Protein AF-0000000084622488 (afdb_homodimer)

Organism: Rhizophagus irregularis (strain DAOM 197198w) (NCBI:txid1432141)

Solvent-accessible surface area (backbone atoms only — not comparable to full-atom values): 17202 Å² total; per-residue (Å²): 129,58,65,64,40,40,52,53,45,24,52,41,33,43,47,47,57,72,67,40,65,84,46,41,27,40,34,37,21,15,42,87,89,57,56,37,83,41,61,38,43,56,65,59,42,32,62,61,14,61,42,46,33,54,51,66,67,40,94,74,45,46,65,56,98,86,20,38,55,45,80,36,52,90,40,47,44,68,55,48,50,46,49,48,44,25,62,55,27,36,46,76,87,61,87,89,54,51,46,71,54,48,53,51,42,47,52,49,35,58,70,44,43,36,68,84,46,50,64,57,49,45,51,46,42,62,71,74,26,44,68,51,50,68,74,36,51,67,64,52,50,55,51,38,72,73,32,83,83,42,50,67,52,44,64,69,77,102,129,57,68,64,40,42,51,51,45,26,53,40,33,41,48,48,57,71,65,40,65,84,46,42,27,40,33,37,20,15,44,87,90,58,56,38,82,41,60,39,43,57,65,59,42,32,62,61,14,61,41,45,34,53,51,67,68,39,95,74,45,46,65,56,98,87,18,37,55,44,81,36,52,91,40,46,44,68,56,47,50,43,51,49,42,25,62,54,26,37,46,74,85,59,87,90,54,51,47,73,54,49,52,52,44,49,53,48,34,57,70,44,43,36,69,84,45,51,63,56,48,44,51,46,41,62,72,76,27,43,68,49,51,68,74,36,50,67,63,50,51,55,51,39,72,74,33,84,82,41,50,67,53,44,64,68,76,103

Secondary structure (DSSP, 8-state):
--HHHHHHHHHHHHHHHHH-TT--EEEEES-TTS-EEEEE-HHHHHHH-HHHHHHHHSTT--EETTEEEEEETTS-HHHHHHHHHHHHHS----TT--HHHHHHHHHHHHHTT-GGGHHHHHHHHHHH-HHHHHH-HHHHHHHHHH-TT-HHHHHHH-/--HHHHHHHHHHHHHHHHH-TT--EEEEES-TTS-EEEEE-HHHHHHH-HHHHHHHHSTT--EETTEEEEEETTS-HHHHHHHHHHHHHS----TT--HHHHHHHHHHHHHTT-GGGHHHHHHHHHHH-HHHHHH-HHHHHHHHHH-TT-HHHHHHH-

Structure (mmCIF, N/CA/C/O backbone):
data_AF-0000000084622488-model_v1
#
loop_
_entity.id
_entity.type
_entity.pdbx_description
1 polymer 'BTB domain-containing protein'
#
loop_
_atom_site.group_PDB
_atom_site.id
_atom_site.type_symbol
_atom_site.label_atom_id
_atom_site.label_alt_id
_atom_site.label_comp_id
_atom_site.label_asym_id
_atom_site.label_entity_id
_atom_site.label_seq_id
_atom_site.pdbx_PDB_ins_code
_atom_site.Cartn_x
_atom_site.Cartn_y
_atom_site.Cartn_z
_atom_site.occupancy
_atom_site.B_iso_or_equiv
_atom_site.auth_seq_id
_atom_site.auth_comp_id
_atom_site.auth_asym_id
_atom_site.auth_atom_id
_atom_site.pdbx_PDB_model_num
ATOM 1 N N . MET A 1 1 ? -12.57 2.736 8.453 1 63.41 1 MET A N 1
ATOM 2 C CA . MET A 1 1 ? -11.719 3.279 7.402 1 63.41 1 MET A CA 1
ATOM 3 C C . MET A 1 1 ? -12.516 3.555 6.133 1 63.41 1 MET A C 1
ATOM 5 O O . MET A 1 1 ? -13.414 2.787 5.785 1 63.41 1 MET A O 1
ATOM 9 N N . SER A 1 2 ? -12.07 4.77 5.488 1 78.94 2 SER A N 1
ATOM 10 C CA . SER A 1 2 ? -12.875 5.098 4.32 1 78.94 2 SER A CA 1
ATOM 11 C C . SER A 1 2 ? -12.508 4.223 3.127 1 78.94 2 SER A C 1
ATOM 13 O O . SER A 1 2 ? -11.328 4.074 2.803 1 78.94 2 SER A O 1
ATOM 15 N N . SER A 1 3 ? -13.445 3.479 2.646 1 87.5 3 SER A N 1
ATOM 16 C CA . SER A 1 3 ? -13.297 2.639 1.462 1 87.5 3 SER A CA 1
ATOM 17 C C . SER A 1 3 ? -12.641 3.408 0.317 1 87.5 3 SER A C 1
ATOM 19 O O . SER A 1 3 ? -11.805 2.863 -0.407 1 87.5 3 SER A O 1
ATOM 21 N N . LYS A 1 4 ? -12.891 4.645 0.355 1 91.19 4 LYS A N 1
ATOM 22 C CA . LYS A 1 4 ? -12.344 5.477 -0.712 1 91.19 4 LYS A CA 1
ATOM 23 C C . LYS A 1 4 ? -10.836 5.633 -0.574 1 91.19 4 LYS A C 1
ATOM 25 O O . LYS A 1 4 ? -10.102 5.547 -1.562 1 91.19 4 LYS A O 1
ATOM 30 N N . PHE A 1 5 ? -10.383 5.809 0.653 1 94.44 5 PHE A N 1
ATOM 31 C CA . PHE A 1 5 ? -8.953 5.984 0.89 1 94.44 5 PHE A CA 1
ATOM 32 C C . PHE A 1 5 ? -8.195 4.699 0.581 1 94.44 5 PHE A C 1
ATOM 34 O O . PHE A 1 5 ? -7.098 4.746 0.021 1 94.44 5 PHE A O 1
ATOM 41 N N . LEU A 1 6 ? -8.812 3.623 0.856 1 95.19 6 LEU A N 1
ATOM 42 C CA . LEU A 1 6 ? -8.156 2.342 0.612 1 95.19 6 LEU A CA 1
ATOM 43 C C . LEU A 1 6 ? -8.062 2.057 -0.883 1 95.19 6 LEU A C 1
ATOM 45 O O . LEU A 1 6 ? -7.066 1.511 -1.354 1 95.19 6 LEU A O 1
ATOM 49 N N . GLU A 1 7 ? -9.102 2.412 -1.597 1 95.62 7 GLU A N 1
ATOM 50 C CA . GLU A 1 7 ? -9.086 2.232 -3.045 1 95.62 7 GLU A CA 1
ATOM 51 C C . GLU A 1 7 ? -8.016 3.105 -3.693 1 95.62 7 GLU A C 1
ATOM 53 O O . GLU A 1 7 ? -7.309 2.658 -4.602 1 95.62 7 GLU A O 1
ATOM 58 N N . GLU A 1 8 ? -7.91 4.305 -3.236 1 95.19 8 GLU A N 1
ATOM 59 C CA . GLU A 1 8 ? -6.879 5.207 -3.744 1 95.19 8 GLU A CA 1
ATOM 60 C C . GLU A 1 8 ? -5.48 4.688 -3.42 1 95.19 8 GLU A C 1
ATOM 62 O O . GLU A 1 8 ? -4.57 4.781 -4.246 1 95.19 8 GLU A O 1
ATOM 67 N N . LEU A 1 9 ? -5.391 4.184 -2.225 1 96 9 LEU A N 1
ATOM 68 C CA . LEU A 1 9 ? -4.129 3.58 -1.809 1 96 9 LEU A CA 1
ATOM 69 C C . LEU A 1 9 ? -3.729 2.455 -2.758 1 96 9 LEU A C 1
ATOM 71 O O . LEU A 1 9 ? -2.594 2.422 -3.242 1 96 9 LEU A O 1
ATOM 75 N N . SER A 1 10 ? -4.633 1.59 -2.998 1 96.94 10 SER A N 1
ATOM 76 C CA . SER A 1 10 ? -4.414 0.466 -3.902 1 96.94 10 SER A CA 1
ATOM 77 C C . SER A 1 10 ? -3.965 0.944 -5.277 1 96.94 10 SER A C 1
ATOM 79 O O . SER A 1 10 ? -2.984 0.437 -5.828 1 96.94 10 SER A O 1
ATOM 81 N N . ASN A 1 11 ? -4.613 1.931 -5.773 1 96.44 11 ASN A N 1
ATOM 82 C CA . ASN A 1 11 ? -4.297 2.467 -7.09 1 96.44 11 ASN A CA 1
ATOM 83 C C . ASN A 1 11 ? -2.895 3.066 -7.133 1 96.44 11 ASN A C 1
ATOM 85 O O . ASN A 1 11 ? -2.176 2.908 -8.117 1 96.44 11 ASN A O 1
ATOM 89 N N . ASP A 1 12 ? -2.568 3.717 -6.113 1 95.94 12 ASP A N 1
ATOM 90 C CA . ASP A 1 12 ? -1.254 4.348 -6.062 1 95.94 12 ASP A CA 1
ATOM 91 C C . ASP A 1 12 ? -0.143 3.303 -6.023 1 95.94 12 ASP A C 1
ATOM 93 O O . ASP A 1 12 ? 0.877 3.445 -6.699 1 95.94 12 ASP A O 1
ATOM 97 N N . TYR A 1 13 ? -0.37 2.324 -5.281 1 96 13 TYR A N 1
ATOM 98 C CA . TYR A 1 13 ? 0.664 1.3 -5.184 1 96 13 TYR A CA 1
ATOM 99 C C . TYR A 1 13 ? 0.748 0.482 -6.465 1 96 13 TYR A C 1
ATOM 101 O O . TYR A 1 13 ? 1.816 -0.021 -6.82 1 96 13 TYR A O 1
ATOM 109 N N . GLU A 1 14 ? -0.354 0.373 -7.16 1 96.44 14 GLU A N 1
ATOM 110 C CA . GLU A 1 14 ? -0.295 -0.223 -8.492 1 96.44 14 GLU A CA 1
ATOM 111 C C . GLU A 1 14 ? 0.601 0.591 -9.422 1 96.44 14 GLU A C 1
ATOM 113 O O . GLU A 1 14 ? 1.392 0.027 -10.18 1 96.44 14 GLU A O 1
ATOM 118 N N . LYS A 1 15 ? 0.502 1.855 -9.289 1 96 15 LYS A N 1
ATOM 119 C CA . LYS A 1 15 ? 1.342 2.736 -10.102 1 96 15 LYS A CA 1
ATOM 120 C C . LYS A 1 15 ? 2.814 2.576 -9.734 1 96 15 LYS A C 1
ATOM 122 O O . LYS A 1 15 ? 3.686 2.633 -10.609 1 96 15 LYS A O 1
ATOM 127 N N . LEU A 1 16 ? 3.025 2.406 -8.477 1 95.44 16 LEU A N 1
ATOM 128 C CA . LEU A 1 16 ? 4.398 2.172 -8.039 1 95.44 16 LEU A CA 1
ATOM 129 C C . LEU A 1 16 ? 4.988 0.949 -8.734 1 95.44 16 LEU A C 1
ATOM 131 O O . LEU A 1 16 ? 6.117 0.995 -9.227 1 95.44 16 LEU A O 1
ATOM 135 N N . PHE A 1 17 ? 4.223 -0.066 -8.797 1 96.31 17 PHE A N 1
ATOM 136 C CA . PHE A 1 17 ? 4.664 -1.288 -9.461 1 96.31 17 PHE A CA 1
ATOM 137 C C . PHE A 1 17 ? 4.938 -1.036 -10.938 1 96.31 17 PHE A C 1
ATOM 139 O O . PHE A 1 17 ? 5.941 -1.505 -11.477 1 96.31 17 PHE A O 1
ATOM 146 N N . GLU A 1 18 ? 4.176 -0.241 -11.539 1 94.94 18 GLU A N 1
ATOM 147 C CA . GLU A 1 18 ? 4.254 -0.025 -12.977 1 94.94 18 GLU A CA 1
ATOM 148 C C . GLU A 1 18 ? 5.418 0.896 -13.336 1 94.94 18 GLU A C 1
ATOM 150 O O . GLU A 1 18 ? 6.066 0.711 -14.367 1 94.94 18 GLU A O 1
ATOM 155 N N . THR A 1 19 ? 5.762 1.85 -12.531 1 90.5 19 THR A N 1
ATOM 156 C CA . THR A 1 19 ? 6.777 2.848 -12.852 1 90.5 19 THR A CA 1
ATOM 157 C C . THR A 1 19 ? 8.172 2.336 -12.5 1 90.5 19 THR A C 1
ATOM 159 O O . THR A 1 19 ? 9.172 2.863 -12.984 1 90.5 19 THR A O 1
ATOM 162 N N . GLU A 1 20 ? 8.289 1.314 -11.648 1 88.31 20 GLU A N 1
ATOM 163 C CA . GLU A 1 20 ? 9.5 0.595 -11.273 1 88.31 20 GLU A CA 1
ATOM 164 C C . GLU A 1 20 ? 10.555 1.547 -10.711 1 88.31 20 GLU A C 1
ATOM 166 O O . GLU A 1 20 ? 11.75 1.253 -10.758 1 88.31 20 GLU A O 1
ATOM 171 N N . ILE A 1 21 ? 10.195 2.734 -10.398 1 84.38 21 ILE A N 1
ATOM 172 C CA . ILE A 1 21 ? 11.164 3.695 -9.883 1 84.38 21 ILE A CA 1
ATOM 173 C C . ILE A 1 21 ? 11.719 3.205 -8.547 1 84.38 21 ILE A C 1
ATOM 175 O O . ILE A 1 21 ? 10.953 2.838 -7.648 1 84.38 21 ILE A O 1
ATOM 179 N N . GLY A 1 22 ? 13.047 3.141 -8.523 1 88.19 22 GLY A N 1
ATOM 180 C CA . GLY A 1 22 ? 13.688 2.811 -7.262 1 88.19 22 GLY A CA 1
ATOM 181 C C . GLY A 1 22 ? 13.68 1.324 -6.957 1 88.19 22 GLY A C 1
ATOM 182 O O . GLY A 1 22 ? 13.844 0.919 -5.805 1 88.19 22 GLY A O 1
ATOM 183 N N . TYR A 1 23 ? 13.469 0.547 -7.957 1 93.81 23 TYR A N 1
ATOM 184 C CA . TYR A 1 23 ? 13.445 -0.89 -7.707 1 93.81 23 TYR A CA 1
ATOM 185 C C . TYR A 1 23 ? 14.828 -1.402 -7.332 1 93.81 23 TYR A C 1
ATOM 187 O O . TYR A 1 23 ? 15.836 -0.832 -7.742 1 93.81 23 TYR A O 1
ATOM 195 N N . ASP A 1 24 ? 14.836 -2.465 -6.484 1 94.94 24 ASP A N 1
ATOM 196 C CA . ASP A 1 24 ? 16.094 -3.068 -6.066 1 94.94 24 ASP A CA 1
ATOM 197 C C . ASP A 1 24 ? 16.047 -4.59 -6.176 1 94.94 24 ASP A C 1
ATOM 199 O O . ASP A 1 24 ? 16.859 -5.293 -5.578 1 94.94 24 ASP A O 1
ATOM 203 N N . VAL A 1 25 ? 15.07 -5.137 -6.879 1 96.88 25 VAL A N 1
ATOM 204 C CA . VAL A 1 25 ? 14.922 -6.562 -7.148 1 96.88 25 VAL A CA 1
ATOM 205 C C . VAL A 1 25 ? 14.703 -6.785 -8.641 1 96.88 25 VAL A C 1
ATOM 207 O O . VAL A 1 25 ? 13.906 -6.082 -9.273 1 96.88 25 VAL A O 1
ATOM 210 N N . VAL A 1 26 ? 15.406 -7.66 -9.195 1 97.88 26 VAL A N 1
ATOM 211 C CA . VAL A 1 26 ? 15.195 -8.102 -10.57 1 97.88 26 VAL A CA 1
ATOM 212 C C . VAL A 1 26 ? 14.781 -9.57 -10.578 1 97.88 26 VAL A C 1
ATOM 214 O O . VAL A 1 26 ? 15.523 -10.438 -10.109 1 97.88 26 VAL A O 1
ATOM 217 N N . ILE A 1 27 ? 13.641 -9.789 -11.094 1 97.5 27 ILE A N 1
ATOM 218 C CA . ILE A 1 27 ? 13.102 -11.141 -11.148 1 97.5 27 ILE A CA 1
ATOM 219 C C . ILE A 1 27 ? 13.062 -11.625 -12.602 1 97.5 27 ILE A C 1
ATOM 221 O O . ILE A 1 27 ? 12.523 -10.938 -13.469 1 97.5 27 ILE A O 1
ATOM 225 N N . TYR A 1 28 ? 13.648 -12.727 -12.844 1 97.81 28 TYR A N 1
ATOM 226 C CA . TYR A 1 28 ? 13.531 -13.391 -14.133 1 97.81 28 TYR A CA 1
ATOM 227 C C . TYR A 1 28 ? 12.477 -14.492 -14.086 1 97.81 28 TYR A C 1
ATOM 229 O O . TYR A 1 28 ? 12.727 -15.57 -13.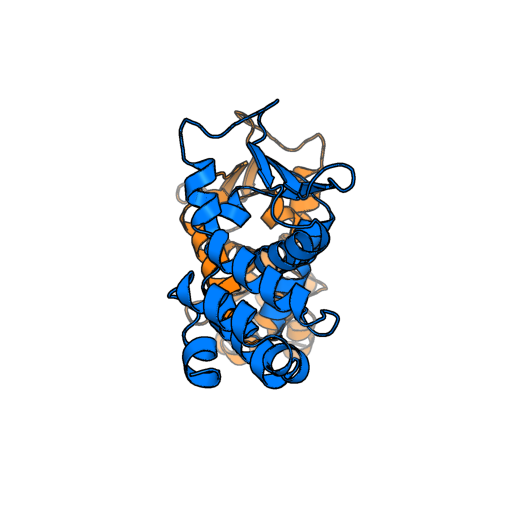531 1 97.81 28 TYR A O 1
ATOM 237 N N . ALA A 1 29 ? 11.367 -14.188 -14.68 1 98.25 29 ALA A N 1
ATOM 238 C CA . ALA A 1 29 ? 10.227 -15.094 -14.633 1 98.25 29 ALA A CA 1
ATOM 239 C C . ALA A 1 29 ? 10.133 -15.922 -15.914 1 98.25 29 ALA A C 1
ATOM 241 O O . ALA A 1 29 ? 10.273 -15.383 -17.016 1 98.25 29 ALA A O 1
ATOM 242 N N . GLY A 1 30 ? 9.844 -17.172 -15.75 1 97.75 30 GLY A N 1
ATOM 243 C CA . GLY A 1 30 ? 9.664 -18.062 -16.891 1 97.75 30 GLY A CA 1
ATOM 244 C C . GLY A 1 30 ? 10.938 -18.75 -17.328 1 97.75 30 GLY A C 1
ATOM 245 O O . GLY A 1 30 ? 11.977 -18.609 -16.672 1 97.75 30 GLY A O 1
ATOM 246 N N . GLU A 1 31 ? 10.805 -19.5 -18.406 1 94.94 31 GLU A N 1
ATOM 247 C CA . GLU A 1 31 ? 11.938 -20.219 -18.984 1 94.94 31 GLU A CA 1
ATOM 248 C C . GLU A 1 31 ? 12.18 -19.797 -20.438 1 94.94 31 GLU A C 1
ATOM 250 O O . GLU A 1 31 ? 11.273 -19.281 -21.094 1 94.94 31 GLU A O 1
ATOM 255 N N . GLU A 1 32 ? 13.398 -20.016 -20.812 1 91.94 32 GLU A N 1
ATOM 256 C CA . GLU A 1 32 ? 13.75 -19.672 -22.188 1 91.94 32 GLU A CA 1
ATOM 257 C C . GLU A 1 32 ? 12.836 -20.391 -23.188 1 91.94 32 GLU A C 1
ATOM 259 O O . GLU A 1 32 ? 12.5 -21.562 -23 1 91.94 32 GLU A O 1
ATOM 264 N N . PRO A 1 33 ? 12.422 -19.719 -24.203 1 92.88 33 PRO A N 1
ATOM 265 C CA . PRO A 1 33 ? 12.773 -18.359 -24.625 1 92.88 33 PRO A CA 1
ATOM 266 C C . PRO A 1 33 ? 11.82 -17.312 -24.047 1 92.88 33 PRO A C 1
ATOM 268 O O . PRO A 1 33 ? 11.922 -16.125 -24.406 1 92.88 33 PRO A O 1
ATOM 271 N N . ASN A 1 34 ? 10.922 -17.734 -23.203 1 94.38 34 ASN A N 1
ATOM 272 C CA . ASN A 1 34 ? 9.898 -16.828 -22.688 1 94.38 34 ASN A CA 1
ATOM 273 C C . ASN A 1 34 ? 10.25 -16.328 -21.297 1 94.38 34 ASN A C 1
ATOM 275 O O . ASN A 1 34 ? 9.477 -16.516 -20.344 1 94.38 34 ASN A O 1
ATOM 279 N N . VAL A 1 35 ? 11.398 -15.781 -21.203 1 97.38 35 VAL A N 1
ATOM 280 C CA . VAL A 1 35 ? 11.82 -15.211 -19.922 1 97.38 35 VAL A CA 1
ATOM 281 C C . VAL A 1 35 ? 11.57 -13.703 -19.922 1 97.38 35 VAL A C 1
ATOM 283 O O . VAL A 1 35 ? 11.891 -13.016 -20.906 1 97.38 35 VAL A O 1
ATOM 286 N N . LYS A 1 36 ? 10.961 -13.164 -18.859 1 97.88 36 LYS A N 1
ATOM 287 C CA . LYS A 1 36 ? 10.742 -11.734 -18.703 1 97.88 36 LYS A CA 1
ATOM 288 C C . LYS A 1 36 ? 11.414 -11.203 -17.438 1 97.88 36 LYS A C 1
ATOM 290 O O . LYS A 1 36 ? 11.375 -11.852 -16.391 1 97.88 36 LYS A O 1
ATOM 295 N N . GLU A 1 37 ? 12.023 -10.148 -17.656 1 97.38 37 GLU A N 1
ATOM 296 C CA . GLU A 1 37 ? 12.617 -9.438 -16.531 1 97.38 37 GLU A CA 1
ATOM 297 C C . GLU A 1 37 ? 11.594 -8.508 -15.875 1 97.38 37 GLU A C 1
ATOM 299 O O . GLU A 1 37 ? 10.953 -7.707 -16.547 1 97.38 37 GLU A O 1
ATOM 304 N N . ILE A 1 38 ? 11.414 -8.656 -14.562 1 97.75 38 ILE A N 1
ATOM 305 C CA . ILE A 1 38 ? 10.469 -7.844 -13.805 1 97.75 38 ILE A CA 1
ATOM 306 C C . ILE A 1 38 ? 11.203 -7.113 -12.688 1 97.75 38 ILE A C 1
ATOM 308 O O . ILE A 1 38 ? 12.016 -7.711 -11.969 1 97.75 38 ILE A O 1
ATOM 312 N N . HIS A 1 39 ? 10.922 -5.867 -12.586 1 97.5 39 HIS A N 1
ATOM 313 C CA . HIS A 1 39 ? 11.508 -5.047 -11.531 1 97.5 39 HIS A CA 1
ATOM 314 C C . HIS A 1 39 ? 10.539 -4.883 -10.367 1 97.5 39 HIS A C 1
ATOM 316 O O . HIS A 1 39 ? 9.336 -4.695 -10.57 1 97.5 39 HIS A O 1
ATOM 322 N N . ALA A 1 40 ? 11.055 -5.051 -9.109 1 97.38 40 ALA A N 1
ATOM 323 C CA . ALA A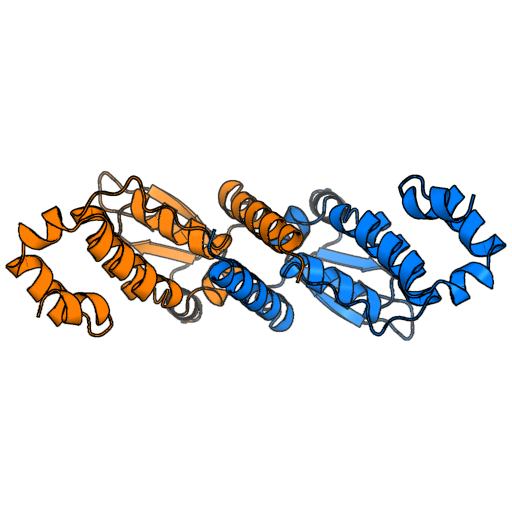 1 40 ? 10.211 -4.945 -7.922 1 97.38 40 ALA A CA 1
ATOM 324 C C . ALA A 1 40 ? 10.977 -4.32 -6.758 1 97.38 40 ALA A C 1
ATOM 326 O O . ALA A 1 40 ? 12.164 -3.994 -6.891 1 97.38 40 ALA A O 1
ATOM 327 N N . HIS A 1 41 ? 10.391 -4.039 -5.715 1 95.75 41 HIS A N 1
ATOM 328 C CA . HIS A 1 41 ? 10.953 -3.404 -4.527 1 95.75 41 HIS A CA 1
ATOM 329 C C . HIS A 1 41 ? 11 -4.375 -3.354 1 95.75 41 HIS A C 1
ATOM 331 O O . HIS A 1 41 ? 9.969 -4.902 -2.936 1 95.75 41 HIS A O 1
ATOM 337 N N . SER A 1 42 ? 12.148 -4.551 -2.771 1 95 42 SER A N 1
ATOM 338 C CA . SER A 1 42 ? 12.328 -5.566 -1.739 1 95 42 SER A CA 1
ATOM 339 C C . SER A 1 42 ? 11.508 -5.246 -0.497 1 95 42 SER A C 1
ATOM 341 O O . SER A 1 42 ? 10.977 -6.152 0.152 1 95 42 SER A O 1
ATOM 343 N N . ASN A 1 43 ? 11.352 -3.953 -0.177 1 93.56 43 ASN A N 1
ATOM 344 C CA . ASN A 1 43 ? 10.609 -3.582 1.022 1 93.56 43 ASN A CA 1
ATOM 345 C C . ASN A 1 43 ? 9.133 -3.973 0.915 1 93.56 43 ASN A C 1
ATOM 347 O O . ASN A 1 43 ? 8.531 -4.414 1.894 1 93.56 43 ASN A O 1
ATOM 351 N N . ILE A 1 44 ? 8.578 -3.877 -0.266 1 95.19 44 ILE A N 1
ATOM 352 C CA . ILE A 1 44 ? 7.191 -4.25 -0.502 1 95.19 44 ILE A CA 1
ATOM 353 C C . ILE A 1 44 ? 7.059 -5.77 -0.512 1 95.19 44 ILE A C 1
ATOM 355 O O . ILE A 1 44 ? 6.207 -6.332 0.182 1 95.19 44 ILE A O 1
ATOM 359 N N . LEU A 1 45 ? 7.949 -6.375 -1.225 1 96.19 45 LEU A N 1
ATOM 360 C CA . LEU A 1 45 ? 7.906 -7.832 -1.341 1 96.19 45 LEU A CA 1
ATOM 361 C C . LEU A 1 45 ? 8.055 -8.492 0.026 1 96.19 45 LEU A C 1
ATOM 363 O O . LEU A 1 45 ? 7.309 -9.414 0.357 1 96.19 45 LEU A O 1
ATOM 367 N N . CYS A 1 46 ? 8.945 -8 0.845 1 94.5 46 CYS A N 1
ATOM 368 C CA . CYS A 1 46 ? 9.266 -8.609 2.131 1 94.5 46 CYS A CA 1
ATOM 369 C C . CYS A 1 46 ? 8.109 -8.461 3.109 1 94.5 46 CYS A C 1
ATOM 371 O O . CYS A 1 46 ? 7.867 -9.344 3.936 1 94.5 46 CYS A O 1
ATOM 373 N N . ILE A 1 47 ? 7.434 -7.375 3.002 1 94.25 47 ILE A N 1
ATOM 374 C CA . ILE A 1 47 ? 6.348 -7.117 3.945 1 94.25 47 ILE A CA 1
ATOM 375 C C . ILE A 1 47 ? 5.129 -7.961 3.574 1 94.25 47 ILE A C 1
ATOM 377 O O . ILE A 1 47 ? 4.383 -8.406 4.449 1 94.25 47 ILE A O 1
ATOM 381 N N . ARG A 1 48 ? 4.945 -8.258 2.283 1 94.75 48 ARG A N 1
ATOM 382 C CA . ARG A 1 48 ? 3.693 -8.852 1.814 1 94.75 48 ARG A CA 1
ATOM 383 C C . ARG A 1 48 ? 3.865 -10.336 1.521 1 94.75 48 ARG A C 1
ATOM 385 O O . ARG A 1 48 ? 2.891 -11.031 1.23 1 94.75 48 ARG A O 1
ATOM 392 N N . SER A 1 49 ? 5.086 -10.852 1.632 1 95.5 49 SER A N 1
ATOM 393 C CA . SER A 1 49 ? 5.359 -12.258 1.347 1 95.5 49 SER A CA 1
ATOM 394 C C . SER A 1 49 ? 6.5 -12.781 2.209 1 95.5 49 SER A C 1
ATOM 396 O O . SER A 1 49 ? 7.637 -12.328 2.09 1 95.5 49 SER A O 1
ATOM 398 N N . LYS A 1 50 ? 6.219 -13.797 2.98 1 94.75 50 LYS A N 1
ATOM 399 C CA . LYS A 1 50 ? 7.254 -14.422 3.803 1 94.75 50 LYS A CA 1
ATOM 400 C C . LYS A 1 50 ? 8.336 -15.055 2.938 1 94.75 50 LYS A C 1
ATOM 402 O O . LYS A 1 50 ? 9.516 -15.062 3.312 1 94.75 50 LYS A O 1
ATOM 407 N N . TYR A 1 51 ? 7.941 -15.562 1.835 1 96.38 51 TYR A N 1
ATOM 408 C CA . TYR A 1 51 ? 8.891 -16.141 0.896 1 96.38 51 TYR A CA 1
ATOM 409 C C . TYR A 1 51 ? 9.977 -15.125 0.529 1 96.38 51 TYR A C 1
ATOM 411 O O . TYR A 1 51 ? 11.172 -15.414 0.649 1 96.38 51 TYR A O 1
ATOM 419 N N . PHE A 1 52 ? 9.578 -13.969 0.141 1 96.31 52 PHE A N 1
ATOM 420 C CA . PHE A 1 52 ? 10.531 -12.945 -0.282 1 96.31 52 PHE A CA 1
ATOM 421 C C . PHE A 1 52 ? 11.328 -12.43 0.906 1 96.31 52 PHE A C 1
ATOM 423 O O . PHE A 1 52 ? 12.523 -12.125 0.778 1 96.31 52 PHE A O 1
ATOM 430 N N . ARG A 1 53 ? 10.648 -12.305 2.047 1 94.19 53 ARG A N 1
ATOM 431 C CA . ARG A 1 53 ? 11.359 -11.898 3.254 1 94.19 53 ARG A CA 1
ATOM 432 C C . ARG A 1 53 ? 12.516 -12.836 3.555 1 94.19 53 ARG A C 1
ATOM 434 O O . ARG A 1 53 ? 13.633 -12.391 3.85 1 94.19 53 ARG A O 1
ATOM 441 N N . THR A 1 54 ? 12.258 -14.117 3.406 1 94.56 54 THR A N 1
ATOM 442 C CA . THR A 1 54 ? 13.281 -15.133 3.646 1 94.56 54 THR A CA 1
ATOM 443 C C . THR A 1 54 ? 14.336 -15.102 2.545 1 94.56 54 THR A C 1
ATOM 445 O O . THR A 1 54 ? 15.539 -15.125 2.828 1 94.56 54 THR A O 1
ATOM 448 N N . ALA A 1 55 ? 13.898 -14.93 1.34 1 93.44 55 ALA A N 1
ATOM 449 C CA . ALA A 1 55 ? 14.789 -14.953 0.181 1 93.44 55 ALA A CA 1
ATOM 450 C C . ALA A 1 55 ? 15.797 -13.812 0.243 1 93.44 55 ALA A C 1
ATOM 452 O O . ALA A 1 55 ? 16.969 -13.984 -0.123 1 93.44 55 ALA A O 1
ATOM 453 N N . PHE A 1 56 ? 15.375 -12.672 0.781 1 93.06 56 PHE A N 1
ATOM 454 C CA . PHE A 1 56 ? 16.234 -11.492 0.72 1 93.06 56 PHE A CA 1
ATOM 455 C C . PHE A 1 56 ? 16.969 -11.289 2.039 1 93.06 56 PHE A C 1
ATOM 457 O O . PHE A 1 56 ? 17.859 -10.438 2.137 1 93.06 56 PHE A O 1
ATOM 464 N N . SER A 1 57 ? 16.578 -11.938 3.076 1 88.12 57 SER A N 1
ATOM 465 C CA . SER A 1 57 ? 17.234 -11.797 4.375 1 88.12 57 SER A CA 1
ATOM 466 C C . SER A 1 57 ? 18.406 -12.75 4.508 1 88.12 57 SER A C 1
ATOM 468 O O . SER A 1 57 ? 19.234 -12.609 5.418 1 88.12 57 SER A O 1
ATOM 470 N N . ASN A 1 58 ? 18.516 -13.594 3.627 1 85.12 58 ASN A N 1
ATOM 471 C CA . ASN A 1 58 ? 19.531 -14.633 3.725 1 85.12 58 ASN A CA 1
ATOM 472 C C . ASN A 1 58 ? 20.859 -14.164 3.137 1 85.12 58 ASN A C 1
ATOM 474 O O . ASN A 1 58 ? 20.891 -13.367 2.193 1 85.12 58 ASN A O 1
ATOM 478 N N . GLU A 1 59 ? 22 -14.578 3.781 1 79.5 59 GLU A N 1
ATOM 479 C CA . GLU A 1 59 ? 23.344 -14.227 3.338 1 79.5 59 GLU A CA 1
ATOM 480 C C . GLU A 1 59 ? 23.641 -14.773 1.943 1 79.5 59 GLU A C 1
ATOM 482 O O . GLU A 1 59 ? 24.531 -14.289 1.253 1 79.5 59 GLU A O 1
ATOM 487 N N . TRP A 1 60 ? 22.703 -15.555 1.427 1 83.31 60 TRP A N 1
ATOM 488 C CA . TRP A 1 60 ? 22.984 -16.234 0.166 1 83.31 60 TRP A CA 1
ATOM 489 C C . TRP A 1 60 ? 22.188 -15.609 -0.976 1 83.31 60 TRP A C 1
ATOM 491 O O . TRP A 1 60 ? 22.344 -15.992 -2.137 1 83.31 60 TRP A O 1
ATOM 501 N N . ALA A 1 61 ? 21.438 -14.602 -0.591 1 86.75 61 ALA A N 1
ATOM 502 C CA . ALA A 1 61 ? 20.703 -13.93 -1.66 1 86.75 61 ALA A CA 1
ATOM 503 C C . ALA A 1 61 ? 21.656 -13.352 -2.703 1 86.75 61 ALA A C 1
ATOM 505 O O . ALA A 1 61 ? 22.625 -12.68 -2.359 1 86.75 61 ALA A O 1
ATOM 506 N N . GLU A 1 62 ? 21.391 -13.688 -3.934 1 86.75 62 GLU A N 1
ATOM 507 C CA . GLU A 1 62 ? 22.219 -13.195 -5.035 1 86.75 62 GLU A CA 1
ATOM 508 C C . GLU A 1 62 ? 22 -11.703 -5.262 1 86.75 62 GLU A C 1
ATOM 510 O O . GLU A 1 62 ? 20.859 -11.227 -5.262 1 86.75 62 GLU A O 1
ATOM 515 N N . LYS A 1 63 ? 23.062 -11.039 -5.387 1 90.31 63 LYS A N 1
ATOM 516 C CA . LYS A 1 63 ? 23 -9.609 -5.672 1 90.31 63 LYS A CA 1
ATOM 517 C C . LYS A 1 63 ? 23.922 -9.227 -6.824 1 90.31 63 LYS A C 1
ATOM 519 O O . LYS A 1 63 ? 25 -9.781 -6.965 1 90.31 63 LYS A O 1
ATOM 524 N N . LYS A 1 64 ? 23.5 -8.492 -7.6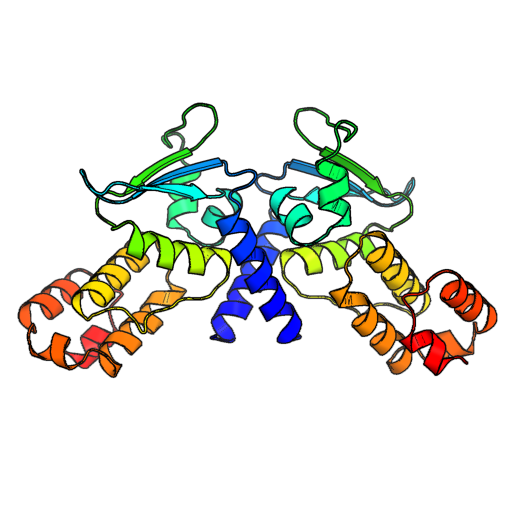37 1 90.25 64 LYS A N 1
ATOM 525 C CA . LYS A 1 64 ? 24.281 -7.898 -8.719 1 90.25 64 LYS A CA 1
ATOM 526 C C . LYS A 1 64 ? 24.047 -6.391 -8.797 1 90.25 64 LYS A C 1
ATOM 528 O O . LYS A 1 64 ? 22.922 -5.934 -8.891 1 90.25 64 LYS A O 1
ATOM 533 N N . ASP A 1 65 ? 25.203 -5.582 -8.727 1 91.56 65 ASP A N 1
ATOM 534 C CA . ASP A 1 65 ? 25.156 -4.125 -8.797 1 91.56 65 ASP A CA 1
ATOM 535 C C . ASP A 1 65 ? 24.172 -3.564 -7.773 1 91.56 65 ASP A C 1
ATOM 537 O O . ASP A 1 65 ? 23.328 -2.727 -8.102 1 91.56 65 ASP A O 1
ATOM 541 N N . GLY A 1 66 ? 24.062 -4.219 -6.578 1 88.19 66 GLY A N 1
ATOM 542 C CA . GLY A 1 66 ? 23.266 -3.734 -5.465 1 88.19 66 GLY A CA 1
ATOM 543 C C . GLY A 1 66 ? 21.812 -4.152 -5.547 1 88.19 66 GLY A C 1
ATOM 544 O O . GLY A 1 66 ? 20.984 -3.703 -4.75 1 88.19 66 GLY A O 1
ATOM 545 N N . LYS A 1 67 ? 21.516 -5.039 -6.504 1 95.25 67 LYS A N 1
ATOM 546 C CA . LYS A 1 67 ? 20.141 -5.488 -6.672 1 95.25 67 LYS A CA 1
ATOM 547 C C . LYS A 1 67 ? 20.016 -6.988 -6.41 1 95.25 67 LYS A C 1
ATOM 549 O O . LYS A 1 67 ? 20.891 -7.766 -6.777 1 95.25 67 LYS A O 1
ATOM 554 N N . PHE A 1 68 ? 18.922 -7.316 -5.809 1 96.38 68 PHE A N 1
ATOM 555 C CA . PHE A 1 68 ? 18.625 -8.734 -5.648 1 96.38 68 PHE A CA 1
ATOM 556 C C . PHE A 1 68 ? 18.219 -9.352 -6.984 1 96.38 68 PHE A C 1
ATOM 558 O O . PHE A 1 68 ? 17.469 -8.758 -7.754 1 96.38 68 PHE A O 1
ATOM 565 N N . ILE A 1 69 ? 18.781 -10.523 -7.254 1 97.25 69 ILE A N 1
ATOM 566 C CA . ILE A 1 69 ? 18.438 -11.258 -8.469 1 97.25 69 ILE A CA 1
ATOM 567 C C . ILE A 1 69 ? 17.703 -12.539 -8.102 1 97.25 69 ILE A C 1
ATOM 569 O O . ILE A 1 69 ? 18.188 -13.344 -7.305 1 97.25 69 ILE A O 1
ATOM 573 N N . LEU A 1 70 ? 16.531 -12.672 -8.625 1 96.31 70 LEU A N 1
ATOM 574 C CA . LEU A 1 70 ? 15.719 -13.859 -8.375 1 96.31 70 LEU A CA 1
ATOM 575 C C . LEU A 1 70 ? 15.305 -14.523 -9.68 1 96.31 70 LEU A C 1
ATOM 577 O O . LEU A 1 70 ? 14.789 -13.867 -10.578 1 96.31 70 LEU A O 1
ATOM 581 N N . LYS A 1 71 ? 15.531 -15.836 -9.789 1 96.19 71 LYS A N 1
ATOM 582 C CA . LYS A 1 71 ? 15.102 -16.609 -10.945 1 96.19 71 LYS A CA 1
ATOM 583 C C . LYS A 1 71 ? 13.914 -17.5 -10.594 1 96.19 71 LYS A C 1
ATOM 585 O O . LYS A 1 71 ? 13.961 -18.25 -9.617 1 96.19 71 LYS A O 1
ATOM 590 N N . LYS A 1 72 ? 12.875 -17.328 -11.359 1 97.31 72 LYS A N 1
ATOM 591 C CA . LYS A 1 72 ? 11.672 -18.141 -11.18 1 97.31 72 LYS A CA 1
ATOM 592 C C . LYS A 1 72 ? 11.227 -18.766 -12.5 1 97.31 72 LYS A C 1
ATOM 594 O O . LYS A 1 72 ? 10.188 -18.391 -13.047 1 97.31 72 LYS A O 1
ATOM 599 N N . PRO A 1 73 ? 11.953 -19.828 -12.898 1 97.31 73 PRO A N 1
ATOM 600 C CA . PRO A 1 73 ? 11.625 -20.438 -14.188 1 97.31 73 PRO A CA 1
ATOM 601 C C . PRO A 1 73 ? 10.297 -21.188 -14.164 1 97.31 73 PRO A C 1
ATOM 603 O O . PRO A 1 73 ? 9.68 -21.375 -15.219 1 97.31 73 PRO A O 1
ATOM 606 N N . ASN A 1 74 ? 9.82 -21.531 -13.039 1 96.94 74 ASN A N 1
ATOM 607 C CA . ASN A 1 74 ? 8.641 -22.375 -12.914 1 96.94 74 ASN A CA 1
ATOM 608 C C . ASN A 1 74 ? 7.359 -21.547 -12.914 1 96.94 74 ASN A C 1
ATOM 610 O O . ASN A 1 74 ? 6.258 -22.109 -12.922 1 96.94 74 ASN A O 1
ATOM 614 N N . ILE A 1 75 ? 7.461 -20.234 -12.883 1 98.12 75 ILE A N 1
ATOM 615 C CA . ILE A 1 75 ? 6.297 -19.344 -12.922 1 98.12 75 ILE A CA 1
ATOM 616 C C . ILE A 1 75 ? 6.344 -18.484 -14.188 1 98.12 75 ILE A C 1
ATOM 618 O O . ILE A 1 75 ? 7.312 -17.766 -14.414 1 98.12 75 ILE A O 1
ATOM 622 N N . SER A 1 76 ? 5.32 -18.594 -15.008 1 97.19 76 SER A N 1
ATOM 623 C CA . SER A 1 76 ? 5.285 -17.812 -16.25 1 97.19 76 SER A CA 1
ATOM 624 C C . SER A 1 76 ? 5.254 -16.312 -15.961 1 97.19 76 SER A C 1
ATOM 626 O O . SER A 1 76 ? 4.77 -15.891 -14.906 1 97.19 76 SER A O 1
ATOM 628 N N . PRO A 1 77 ? 5.691 -15.508 -16.891 1 97.69 77 PRO A N 1
ATOM 629 C CA . PRO A 1 77 ? 5.672 -14.055 -16.719 1 97.69 77 PRO A CA 1
ATOM 630 C C . PRO A 1 77 ? 4.266 -13.508 -16.453 1 97.69 77 PRO A C 1
ATOM 632 O O . PRO A 1 77 ? 4.082 -12.641 -15.602 1 97.69 77 PRO A O 1
ATOM 635 N N . HIS A 1 78 ? 3.369 -14.023 -17.109 1 96.88 78 HIS A N 1
ATOM 636 C CA . HIS A 1 78 ? 1.996 -13.547 -16.969 1 96.88 78 HIS A CA 1
ATOM 637 C C . HIS A 1 78 ? 1.452 -13.82 -15.578 1 96.88 78 HIS A C 1
ATOM 639 O O . HIS A 1 78 ? 0.882 -12.93 -14.945 1 96.88 78 HIS A O 1
ATOM 645 N N . LEU A 1 79 ? 1.633 -14.984 -15.055 1 97.75 79 LEU A N 1
ATOM 646 C CA . LEU A 1 79 ? 1.155 -15.344 -13.719 1 97.75 79 LEU A CA 1
ATOM 647 C C . LEU A 1 79 ? 1.89 -14.547 -12.648 1 97.75 79 LEU A C 1
ATOM 649 O O . LEU A 1 79 ? 1.286 -14.125 -11.656 1 97.75 79 LEU A O 1
ATOM 653 N N . PHE A 1 80 ? 3.152 -14.352 -12.898 1 98.12 80 PHE A N 1
ATOM 654 C CA . PHE A 1 80 ? 3.926 -13.594 -11.922 1 98.12 80 PHE A CA 1
ATOM 655 C C . PHE A 1 80 ? 3.459 -12.148 -11.859 1 98.12 80 PHE A C 1
ATOM 657 O O . PHE A 1 80 ? 3.414 -11.547 -10.781 1 98.12 80 PHE A O 1
ATOM 664 N N . ASP A 1 81 ? 3.117 -11.633 -13.016 1 97.06 81 ASP A N 1
ATOM 665 C CA . ASP A 1 81 ? 2.568 -10.281 -13.062 1 97.06 81 ASP A CA 1
ATOM 666 C C . ASP A 1 81 ? 1.285 -10.18 -12.242 1 97.06 81 ASP A C 1
ATOM 668 O O . ASP A 1 81 ? 1.1 -9.227 -11.484 1 97.06 81 ASP A O 1
ATOM 672 N N . ILE A 1 82 ? 0.421 -11.117 -12.336 1 97.81 82 ILE A N 1
ATOM 673 C CA . ILE A 1 82 ? -0.827 -11.164 -11.586 1 97.81 82 ILE A CA 1
ATOM 674 C C . ILE A 1 82 ? -0.523 -11.203 -10.086 1 97.81 82 ILE A C 1
ATOM 676 O O . ILE A 1 82 ? -1.138 -10.469 -9.305 1 97.81 82 ILE A O 1
ATOM 680 N N . ILE A 1 83 ? 0.444 -11.977 -9.742 1 98.31 83 ILE A N 1
ATOM 681 C CA . ILE A 1 83 ? 0.812 -12.156 -8.336 1 98.31 83 ILE A CA 1
ATOM 682 C C . ILE A 1 83 ? 1.398 -10.859 -7.793 1 98.31 83 ILE A C 1
ATOM 684 O O . ILE A 1 83 ? 1.005 -10.398 -6.719 1 98.31 83 ILE A O 1
ATOM 688 N N . LEU A 1 84 ? 2.287 -10.242 -8.531 1 98.06 84 LEU A N 1
ATOM 689 C CA . LEU A 1 84 ? 2.945 -9.023 -8.078 1 98.06 84 LEU A CA 1
ATOM 690 C C . LEU A 1 84 ? 1.948 -7.875 -7.973 1 98.06 84 LEU A C 1
ATOM 692 O O . LEU A 1 84 ? 2.039 -7.051 -7.062 1 98.06 84 LEU A O 1
ATOM 696 N N . ARG A 1 85 ? 1.056 -7.875 -8.883 1 97.31 85 ARG A N 1
ATOM 697 C CA . ARG A 1 85 ? 0.014 -6.859 -8.766 1 97.31 85 ARG A CA 1
ATOM 698 C C . ARG A 1 85 ? -0.755 -7.012 -7.457 1 97.31 85 ARG A C 1
ATOM 700 O O . ARG A 1 85 ? -1.026 -6.023 -6.773 1 97.31 85 ARG A O 1
ATOM 707 N N . PHE A 1 86 ? -1.012 -8.195 -7.098 1 98.19 86 PHE A N 1
ATOM 708 C CA . PHE A 1 86 ? -1.69 -8.406 -5.824 1 98.19 86 PHE A CA 1
ATOM 709 C C . PHE A 1 86 ? -0.805 -7.98 -4.66 1 98.19 86 PHE A C 1
ATOM 711 O O . PHE A 1 86 ? -1.278 -7.352 -3.713 1 98.19 86 PHE A O 1
ATOM 718 N N . ILE A 1 87 ? 0.41 -8.344 -4.762 1 97.94 87 ILE A N 1
ATOM 719 C CA . ILE A 1 87 ? 1.337 -8.016 -3.684 1 97.94 87 ILE A CA 1
ATOM 720 C C . ILE A 1 87 ? 1.386 -6.496 -3.496 1 97.94 87 ILE A C 1
ATOM 722 O O . ILE A 1 87 ? 1.351 -6.004 -2.365 1 97.94 87 ILE A O 1
ATOM 726 N N . TYR A 1 88 ? 1.378 -5.762 -4.543 1 97.31 88 TYR A N 1
ATOM 727 C CA . TYR A 1 88 ? 1.54 -4.312 -4.469 1 97.31 88 TYR A CA 1
ATOM 728 C C . TYR A 1 88 ? 0.23 -3.639 -4.082 1 97.31 88 TYR A C 1
ATOM 730 O O . TYR A 1 88 ? 0.219 -2.713 -3.268 1 97.31 88 TYR A O 1
ATOM 738 N N . CYS A 1 89 ? -0.83 -4.129 -4.688 1 97.31 89 CYS A N 1
ATOM 739 C CA . CYS A 1 89 ? -1.987 -3.248 -4.582 1 97.31 89 CYS A CA 1
ATOM 740 C C . CYS A 1 89 ? -3.197 -3.998 -4.039 1 97.31 89 CYS A C 1
ATOM 742 O O . CYS A 1 89 ? -4.262 -3.41 -3.846 1 97.31 89 CYS A O 1
ATOM 744 N N . GLY A 1 90 ? -3.137 -5.277 -3.855 1 96.81 90 GLY A N 1
ATOM 745 C CA . GLY A 1 90 ? -4.199 -6.043 -3.221 1 96.81 90 GLY A CA 1
ATOM 746 C C . GLY A 1 90 ? -5.316 -6.418 -4.176 1 96.81 90 GLY A C 1
ATOM 747 O O . GLY A 1 90 ? -6.402 -6.816 -3.744 1 96.81 90 GLY A O 1
ATOM 748 N N . ASN A 1 91 ? -5.012 -6.301 -5.438 1 94.44 91 ASN A N 1
ATOM 749 C CA . ASN A 1 91 ? -6.004 -6.66 -6.445 1 94.44 91 ASN A CA 1
ATOM 750 C C . ASN A 1 91 ? -5.551 -7.859 -7.273 1 94.44 91 ASN A C 1
ATOM 752 O O . ASN A 1 91 ? -4.387 -7.949 -7.664 1 94.44 91 ASN A O 1
ATOM 756 N N . ILE A 1 92 ? -6.48 -8.773 -7.438 1 95.94 92 ILE A N 1
ATOM 757 C CA . ILE A 1 92 ? -6.16 -9.945 -8.242 1 95.94 92 ILE A CA 1
ATOM 758 C C . ILE A 1 92 ? -7.227 -10.148 -9.312 1 95.94 92 ILE A C 1
ATOM 760 O O . ILE A 1 92 ? -8.422 -10.094 -9.023 1 95.94 92 ILE A O 1
ATOM 764 N N . GLU A 1 93 ? -6.781 -10.359 -10.516 1 94.75 93 GLU A N 1
ATOM 765 C CA . GLU A 1 93 ? -7.672 -10.578 -11.656 1 94.75 93 GLU A CA 1
ATOM 766 C C . GLU A 1 93 ? -7.574 -12.016 -12.156 1 94.75 93 GLU A C 1
ATOM 768 O O . GLU A 1 93 ? -6.535 -12.43 -12.672 1 94.75 93 GLU A O 1
ATOM 773 N N . LEU A 1 94 ? -8.742 -12.766 -12.008 1 96.62 94 LEU A N 1
ATOM 774 C CA . LEU A 1 94 ? -8.75 -14.18 -12.375 1 96.62 94 LEU A CA 1
ATOM 775 C C . LEU A 1 94 ? -9.625 -14.414 -13.602 1 96.62 94 LEU A C 1
ATOM 777 O O . LEU A 1 94 ? -9.539 -15.469 -14.234 1 96.62 94 LEU A O 1
ATOM 781 N N . LYS A 1 95 ? -10.531 -13.555 -13.961 1 93.38 95 LYS A N 1
ATOM 782 C CA . LYS A 1 95 ? -11.602 -13.734 -14.938 1 93.38 95 LYS A CA 1
ATOM 783 C C . LYS A 1 95 ? -11.047 -14.195 -16.281 1 93.38 95 LYS A C 1
ATOM 785 O O . LYS A 1 95 ? -11.711 -14.93 -17.016 1 93.38 95 LYS A O 1
ATOM 790 N N . ASN A 1 96 ? -9.859 -13.859 -16.672 1 91.31 96 ASN A N 1
ATOM 791 C CA . ASN A 1 96 ? -9.375 -14.188 -18 1 91.31 96 ASN A CA 1
ATOM 792 C C . ASN A 1 96 ? -8.453 -15.406 -17.984 1 91.31 96 ASN A C 1
ATOM 794 O O . ASN A 1 96 ? -7.914 -15.805 -19.016 1 91.31 96 ASN A O 1
ATOM 798 N N . LEU A 1 97 ? -8.477 -16.078 -16.922 1 96.69 97 LEU A N 1
ATOM 799 C CA . LEU A 1 97 ? -7.617 -17.25 -16.812 1 96.69 97 LEU A CA 1
ATOM 800 C C . LEU A 1 97 ? -8.414 -18.531 -17.062 1 96.69 97 LEU A C 1
ATOM 802 O O . LEU A 1 97 ? -9.555 -18.656 -16.609 1 96.69 97 LEU A O 1
ATOM 806 N N . GLN A 1 98 ? -7.809 -19.391 -17.75 1 96.31 98 GLN A N 1
ATOM 807 C CA . GLN A 1 98 ? -8.391 -20.719 -17.953 1 96.31 98 GLN A CA 1
ATOM 808 C C . GLN A 1 98 ? -7.996 -21.672 -16.844 1 96.31 98 GLN A C 1
ATOM 810 O O . GLN A 1 98 ? -7.062 -21.406 -16.078 1 96.31 98 GLN A O 1
ATOM 815 N N . GLY A 1 99 ? -8.641 -22.828 -16.75 1 96.94 99 GLY A N 1
ATOM 816 C CA . GLY A 1 99 ? -8.5 -23.781 -15.664 1 96.94 99 GLY A CA 1
ATOM 817 C C . GLY A 1 99 ? -7.059 -24.125 -15.359 1 96.94 99 GLY A C 1
ATOM 818 O O . GLY A 1 99 ? -6.605 -23.969 -14.227 1 96.94 99 GLY A O 1
ATOM 819 N N . PRO A 1 100 ? -6.32 -24.547 -16.375 1 96.69 100 PRO A N 1
ATOM 820 C CA . PRO A 1 100 ? -4.93 -24.922 -16.109 1 96.69 100 PRO A CA 1
ATOM 821 C C . PRO A 1 100 ? -4.102 -23.766 -15.57 1 96.69 100 PRO A C 1
ATOM 823 O O . PRO A 1 100 ? -3.238 -23.969 -14.711 1 96.69 100 PRO A O 1
ATOM 826 N N . ASP A 1 101 ? -4.422 -22.547 -16.031 1 97.44 101 ASP A N 1
ATOM 827 C CA . ASP A 1 101 ? -3.67 -21.391 -15.578 1 97.44 101 ASP A CA 1
ATOM 828 C C . ASP A 1 101 ? -4.035 -21.016 -14.148 1 97.44 101 ASP A C 1
ATOM 830 O O . ASP A 1 101 ? -3.182 -20.562 -13.375 1 97.44 101 ASP A O 1
ATOM 834 N N . VAL A 1 102 ? -5.297 -21.203 -13.836 1 98.12 102 VAL A N 1
ATOM 835 C CA . VAL A 1 102 ? -5.723 -20.922 -12.469 1 98.12 102 VAL A CA 1
ATOM 836 C C . VAL A 1 102 ? -5.043 -21.891 -11.508 1 98.12 102 VAL A C 1
ATOM 838 O O . VAL A 1 102 ? -4.609 -21.5 -10.422 1 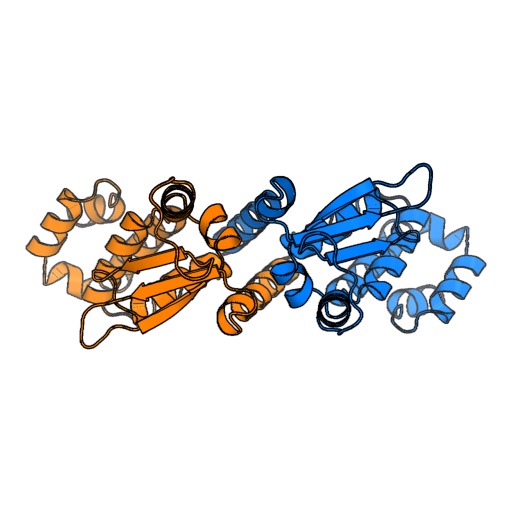98.12 102 VAL A O 1
ATOM 841 N N . LEU A 1 103 ? -4.961 -23.141 -11.922 1 97.75 103 LEU A N 1
ATOM 842 C CA . LEU A 1 103 ? -4.301 -24.141 -11.078 1 97.75 103 LEU A CA 1
ATOM 843 C C . LEU A 1 103 ? -2.822 -23.812 -10.906 1 97.75 103 LEU A C 1
ATOM 845 O O . LEU A 1 103 ? -2.287 -23.891 -9.797 1 97.75 103 LEU A O 1
ATOM 849 N N . LYS A 1 104 ? -2.189 -23.406 -11.992 1 97.69 104 LYS A N 1
ATOM 850 C CA . LYS A 1 104 ? -0.786 -23.016 -11.93 1 97.69 104 LYS A CA 1
ATOM 851 C C . LYS A 1 104 ? -0.601 -21.797 -11.031 1 97.69 104 LYS A C 1
ATOM 853 O O . LYS A 1 104 ? 0.385 -21.703 -10.297 1 97.69 104 LYS A O 1
ATOM 858 N N . LEU A 1 105 ? -1.503 -20.859 -11.102 1 98.44 105 LEU A N 1
ATOM 859 C CA . LEU A 1 105 ? -1.481 -19.688 -10.242 1 98.44 105 LEU A CA 1
ATOM 860 C C . LEU A 1 105 ? -1.581 -20.078 -8.773 1 98.44 105 LEU A C 1
ATOM 862 O O . LEU A 1 105 ? -0.854 -19.547 -7.93 1 98.44 105 LEU A O 1
ATOM 866 N N . LEU A 1 106 ? -2.473 -21.031 -8.5 1 98.38 106 LEU A N 1
ATOM 867 C CA . LEU A 1 106 ? -2.658 -21.516 -7.133 1 98.38 106 LEU A CA 1
ATOM 868 C C . LEU A 1 106 ? -1.363 -22.109 -6.586 1 98.38 106 LEU A C 1
ATOM 870 O O . LEU A 1 106 ? -0.959 -21.797 -5.465 1 98.38 106 LEU A O 1
ATOM 874 N N . ILE A 1 107 ? -0.717 -22.844 -7.383 1 98.19 107 ILE A N 1
ATOM 875 C CA . ILE A 1 107 ? 0.537 -23.484 -6.996 1 98.19 107 ILE A CA 1
ATOM 876 C C . ILE A 1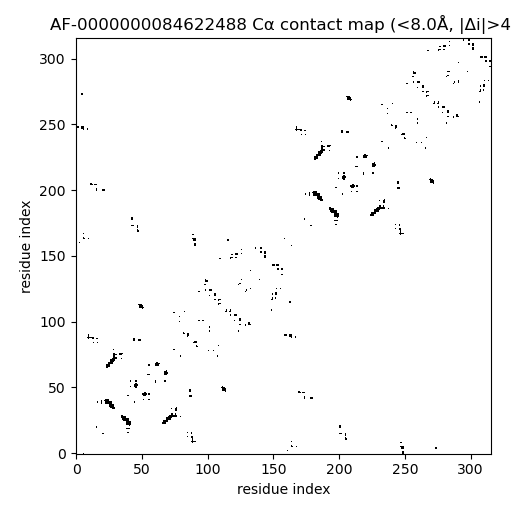 107 ? 1.606 -22.422 -6.762 1 98.19 107 ILE A C 1
ATOM 878 O O . ILE A 1 107 ? 2.344 -22.484 -5.773 1 98.19 107 ILE A O 1
ATOM 882 N N . ALA A 1 108 ? 1.663 -21.453 -7.609 1 98.19 108 ALA A N 1
ATOM 883 C CA . ALA A 1 108 ? 2.65 -20.391 -7.508 1 98.19 108 ALA A CA 1
ATOM 884 C C . ALA A 1 108 ? 2.428 -19.547 -6.25 1 98.19 108 ALA A C 1
ATOM 886 O O . ALA A 1 108 ? 3.383 -19.203 -5.551 1 98.19 108 ALA A O 1
ATOM 887 N N . VAL A 1 109 ? 1.207 -19.203 -5.969 1 98.19 109 VAL A N 1
ATOM 888 C CA . VAL A 1 109 ? 0.868 -18.391 -4.809 1 98.19 109 VAL A CA 1
ATOM 889 C C . VAL A 1 109 ? 1.237 -19.125 -3.527 1 98.19 109 VAL A C 1
ATOM 891 O O . VAL A 1 109 ? 1.697 -18.531 -2.559 1 98.19 109 VAL A O 1
ATOM 894 N N . GLU A 1 110 ? 0.962 -20.438 -3.551 1 97.88 110 GLU A N 1
ATOM 895 C CA . GLU A 1 110 ? 1.372 -21.25 -2.41 1 97.88 110 GLU A CA 1
ATOM 896 C C . GLU A 1 110 ? 2.891 -21.25 -2.246 1 97.88 110 GLU A C 1
ATOM 898 O O . GLU A 1 110 ? 3.4 -21.094 -1.134 1 97.88 110 GLU A O 1
ATOM 903 N N . GLU A 1 111 ? 3.619 -21.406 -3.332 1 96.94 111 GLU A N 1
ATOM 904 C CA . GLU A 1 111 ? 5.078 -21.406 -3.314 1 96.94 111 GLU A CA 1
ATOM 905 C C . GLU A 1 111 ? 5.621 -20.094 -2.76 1 96.94 111 GLU A C 1
ATOM 907 O O . GLU A 1 111 ? 6.578 -20.094 -1.983 1 96.94 111 GLU A O 1
ATOM 912 N N . LEU A 1 112 ? 5.008 -19.016 -3.152 1 97.12 112 LEU A N 1
ATOM 913 C CA . LEU A 1 112 ? 5.48 -17.688 -2.764 1 97.12 112 LEU A CA 1
ATOM 914 C C . LEU A 1 112 ? 4.898 -17.281 -1.414 1 97.12 112 LEU A C 1
ATOM 916 O O . LEU A 1 112 ? 5.059 -16.125 -0.987 1 97.12 112 LEU A O 1
ATOM 920 N N . ASN A 1 113 ? 4.156 -18.172 -0.805 1 96.69 113 ASN A N 1
ATOM 921 C CA . ASN A 1 113 ? 3.623 -18.016 0.545 1 96.69 113 ASN A CA 1
ATOM 922 C C . ASN A 1 113 ? 2.701 -16.797 0.646 1 96.69 113 ASN A C 1
ATOM 924 O O . ASN A 1 113 ? 2.834 -15.984 1.562 1 96.69 113 ASN A O 1
ATOM 928 N N . ILE A 1 114 ? 1.871 -16.641 -0.388 1 96.44 114 ILE A N 1
ATOM 929 C CA . ILE A 1 114 ? 0.804 -15.641 -0.334 1 96.44 114 ILE A CA 1
ATOM 930 C C . ILE A 1 114 ? -0.491 -16.297 0.135 1 96.44 114 ILE A C 1
ATOM 932 O O . ILE A 1 114 ? -1.427 -16.484 -0.649 1 96.44 114 ILE A O 1
ATOM 936 N N . GLN A 1 115 ? -0.589 -16.484 1.389 1 94 115 GLN A N 1
ATOM 937 C CA . GLN A 1 115 ? -1.599 -17.344 2 1 94 115 GLN A CA 1
ATOM 938 C C . GLN A 1 115 ? -2.996 -16.75 1.826 1 94 115 GLN A C 1
ATOM 940 O O . GLN A 1 115 ? -3.969 -17.5 1.667 1 94 115 GLN A O 1
ATOM 945 N N . GLN A 1 116 ? -3.064 -15.508 1.704 1 93.06 116 GLN A N 1
ATOM 946 C CA . GLN A 1 116 ? -4.348 -14.812 1.657 1 93.06 116 GLN A CA 1
ATOM 947 C C . GLN A 1 116 ? -5.105 -15.141 0.376 1 93.06 116 GLN A C 1
ATOM 949 O O . GLN A 1 116 ? -6.328 -15.008 0.32 1 93.06 116 GLN A O 1
ATOM 954 N N . LEU A 1 117 ? -4.391 -15.648 -0.542 1 96.5 117 LEU A N 1
ATOM 955 C CA . LEU A 1 117 ? -5.02 -15.836 -1.845 1 96.5 117 LEU A CA 1
ATOM 956 C C . LEU A 1 117 ? -5.434 -17.297 -2.041 1 96.5 117 LEU A C 1
ATOM 958 O O . LEU A 1 117 ? -6.211 -17.609 -2.945 1 96.5 117 LEU A O 1
ATOM 962 N N . ILE A 1 118 ? -4.945 -18.172 -1.249 1 97.44 118 ILE A N 1
ATOM 963 C CA . ILE A 1 118 ? -5.09 -19.594 -1.498 1 97.44 118 ILE A CA 1
ATOM 964 C C . ILE A 1 118 ? -6.57 -19.969 -1.517 1 97.44 118 ILE A C 1
ATOM 966 O O . ILE A 1 118 ? -7.062 -20.547 -2.494 1 97.44 118 ILE A O 1
ATOM 970 N N . SER A 1 119 ? -7.246 -19.594 -0.516 1 96.81 119 SER A N 1
ATOM 971 C CA . SER A 1 119 ? -8.664 -19.938 -0.458 1 96.81 119 SER A CA 1
ATOM 972 C C . SER A 1 119 ? -9.445 -19.234 -1.571 1 96.81 119 SER A C 1
ATOM 974 O O . SER A 1 119 ? -10.336 -19.844 -2.174 1 96.81 119 SER A O 1
ATOM 976 N N . HIS A 1 120 ? -9.078 -18.047 -1.847 1 96.94 120 HIS A N 1
ATOM 977 C CA . HIS A 1 120 ? -9.773 -17.266 -2.863 1 96.94 120 HIS A CA 1
ATOM 978 C C . HIS A 1 120 ? -9.633 -17.906 -4.242 1 96.94 120 HIS A C 1
ATOM 980 O O . HIS A 1 120 ? -10.617 -18.016 -4.98 1 96.94 120 HIS A O 1
ATOM 986 N N . ILE A 1 121 ? -8.484 -18.359 -4.59 1 98 121 ILE A N 1
ATOM 987 C CA . ILE A 1 121 ? -8.234 -18.938 -5.902 1 98 121 ILE A CA 1
ATOM 988 C C . ILE A 1 121 ? -8.906 -20.297 -6 1 98 121 ILE A C 1
ATOM 990 O O . ILE A 1 121 ? -9.469 -20.656 -7.039 1 98 121 ILE A O 1
ATOM 994 N N . GLN A 1 122 ? -8.828 -21.078 -4.895 1 97.88 122 GLN A N 1
ATOM 995 C CA . GLN A 1 122 ? -9.523 -22.359 -4.887 1 97.88 122 GLN A CA 1
ATOM 996 C C . GLN A 1 122 ? -11.016 -22.172 -5.148 1 97.88 122 GLN A C 1
ATOM 998 O O . GLN A 1 122 ? -11.602 -22.891 -5.965 1 97.88 122 GLN A O 1
ATOM 1003 N N . GLU A 1 123 ? -11.57 -21.219 -4.469 1 97.06 123 GLU A N 1
ATOM 1004 C CA . GLU A 1 123 ? -12.992 -20.953 -4.633 1 97.06 123 GLU A CA 1
ATOM 1005 C C . GLU A 1 123 ? -13.312 -20.547 -6.07 1 97.06 123 GLU A C 1
ATOM 1007 O O . GLU A 1 123 ? -14.328 -20.969 -6.625 1 97.06 123 GLU A O 1
ATOM 1012 N N . TYR A 1 124 ? -12.484 -19.766 -6.613 1 97.44 124 TYR A N 1
ATOM 1013 C CA . TYR A 1 124 ? -12.672 -19.359 -8 1 97.44 124 TYR A CA 1
ATOM 1014 C C . TYR A 1 124 ? -12.625 -20.547 -8.938 1 97.44 124 TYR A C 1
ATOM 1016 O O . TYR A 1 124 ? -13.461 -20.672 -9.836 1 97.44 124 TYR A O 1
ATOM 1024 N N . LEU A 1 125 ? -11.648 -21.406 -8.75 1 96.81 125 LEU A N 1
ATOM 1025 C CA . LEU A 1 125 ? -11.5 -22.625 -9.555 1 96.81 125 LEU A CA 1
ATOM 1026 C C . LEU A 1 125 ? -12.758 -23.484 -9.492 1 96.81 125 LEU A C 1
ATOM 1028 O O . LEU A 1 125 ? -13.273 -23.906 -10.523 1 96.81 125 LEU A O 1
ATOM 1032 N N . ILE A 1 126 ? -13.281 -23.656 -8.336 1 96.88 126 ILE A N 1
ATOM 1033 C CA . ILE A 1 126 ? -14.445 -24.5 -8.094 1 96.88 126 ILE A CA 1
ATOM 1034 C C . ILE A 1 126 ? -15.68 -23.891 -8.742 1 96.88 126 ILE A C 1
ATOM 1036 O O . ILE A 1 126 ? -16.484 -24.594 -9.359 1 96.88 126 ILE A O 1
ATOM 1040 N N . LYS A 1 127 ? -15.727 -22.594 -8.656 1 96.88 127 LYS A N 1
ATOM 1041 C CA . LYS A 1 127 ? -16.938 -21.922 -9.102 1 96.88 127 LYS A CA 1
ATOM 1042 C C . LYS A 1 127 ? -16.906 -21.688 -10.617 1 96.88 127 LYS A C 1
ATOM 1044 O O . LYS A 1 127 ? -17.938 -21.812 -11.281 1 96.88 127 LYS A O 1
ATOM 1049 N N . HIS A 1 128 ? -15.75 -21.391 -11.195 1 96.56 128 HIS A N 1
ATOM 1050 C CA . HIS A 1 128 ? -15.734 -20.859 -12.555 1 96.56 128 HIS A CA 1
ATOM 1051 C C . HIS A 1 128 ? -15.008 -21.797 -13.508 1 96.56 128 HIS A C 1
ATOM 1053 O O . HIS A 1 128 ? -15.07 -21.625 -14.727 1 96.56 128 HIS A O 1
ATOM 1059 N N . GLN A 1 129 ? -14.312 -22.766 -12.93 1 95.12 129 GLN A N 1
ATOM 1060 C CA . GLN A 1 129 ? -13.555 -23.688 -13.781 1 95.12 129 GLN A CA 1
ATOM 1061 C C . GLN A 1 129 ? -13.922 -25.141 -13.5 1 95.12 129 GLN A C 1
ATOM 1063 O O . GLN A 1 129 ? -13.047 -26 -13.43 1 95.12 129 GLN A O 1
ATOM 1068 N N . THR A 1 130 ? -15.125 -25.375 -13.266 1 93.44 130 THR A N 1
ATOM 1069 C CA . THR A 1 130 ? -15.641 -26.688 -12.883 1 93.44 130 THR A CA 1
ATOM 1070 C C . THR A 1 130 ? -15.414 -27.703 -13.992 1 93.44 130 THR A C 1
ATOM 1072 O O . THR A 1 130 ? -15.094 -28.859 -13.727 1 93.44 130 THR A O 1
ATOM 1075 N N . VAL A 1 131 ? -15.641 -27.328 -15.219 1 95.31 131 VAL A N 1
ATOM 1076 C CA . VAL A 1 131 ? -15.477 -28.219 -16.359 1 95.31 131 VAL A CA 1
ATOM 1077 C C . VAL A 1 131 ? -14.039 -28.75 -16.406 1 95.31 131 VAL A C 1
ATOM 1079 O O . VAL A 1 131 ? -13.812 -29.938 -16.609 1 95.31 131 VAL A O 1
ATOM 1082 N N . PHE A 1 132 ? -13.148 -27.859 -16.188 1 96.44 132 PHE A N 1
ATOM 1083 C CA . PHE A 1 132 ? -11.734 -28.234 -16.156 1 96.44 132 PHE A CA 1
ATOM 1084 C C . PHE A 1 132 ? -11.469 -29.234 -15.047 1 96.44 132 PHE A C 1
ATOM 1086 O O . PHE A 1 132 ? -10.742 -30.219 -15.258 1 96.44 132 PHE A O 1
ATOM 1093 N N . LEU A 1 133 ? -12.062 -29.047 -13.93 1 95.25 133 LEU A N 1
ATOM 1094 C CA . LEU A 1 133 ? -11.875 -29.938 -12.781 1 95.25 133 LEU A CA 1
ATOM 1095 C C . LEU A 1 133 ? -12.414 -31.328 -13.086 1 95.25 133 LEU A C 1
ATOM 1097 O O . LEU A 1 133 ? -11.766 -32.312 -12.781 1 95.25 133 LEU A O 1
ATOM 1101 N N . HIS A 1 134 ? -13.5 -31.297 -13.758 1 94.44 134 HIS A N 1
ATOM 1102 C CA . HIS A 1 134 ? -14.156 -32.562 -14.055 1 94.44 134 HIS A CA 1
ATOM 1103 C C . HIS A 1 134 ? -13.414 -33.344 -15.148 1 94.44 134 HIS A C 1
ATOM 1105 O O . HIS A 1 134 ? -13.391 -34.562 -15.141 1 94.44 134 HIS A O 1
ATOM 1111 N N . GLN A 1 135 ? -12.789 -32.656 -15.984 1 95.75 135 GLN A N 1
ATOM 1112 C CA . GLN A 1 135 ? -12.133 -33.281 -17.141 1 95.75 135 GLN A CA 1
ATOM 1113 C C . GLN A 1 135 ? -10.734 -33.75 -16.781 1 95.75 135 GLN A C 1
ATOM 1115 O O . GLN A 1 135 ? -10.141 -34.562 -17.5 1 95.75 135 GLN A O 1
ATOM 1120 N N . ASN A 1 136 ? -10.219 -33.375 -15.641 1 93.94 136 ASN A N 1
ATOM 1121 C CA . ASN A 1 136 ? -8.859 -33.719 -15.25 1 93.94 136 ASN A CA 1
ATOM 1122 C C . ASN A 1 136 ? -8.805 -34.188 -13.797 1 93.94 136 ASN A C 1
ATOM 1124 O O . ASN A 1 136 ? -7.973 -33.719 -13.016 1 93.94 136 ASN A O 1
ATOM 1128 N N . PRO A 1 137 ? -9.609 -35.125 -13.414 1 93.25 137 PRO A N 1
ATOM 1129 C CA . PRO A 1 137 ? -9.727 -35.5 -12.008 1 93.25 137 PRO A CA 1
ATOM 1130 C C . PRO A 1 137 ? -8.422 -36.031 -11.422 1 93.25 137 PRO A C 1
ATOM 1132 O O . PRO A 1 137 ? -8.055 -35.688 -10.297 1 93.25 137 PRO A O 1
ATOM 1135 N N . THR A 1 138 ? -7.691 -36.844 -12.188 1 94.38 138 THR A N 1
ATOM 1136 C CA . THR A 1 138 ? -6.469 -37.438 -11.68 1 94.38 138 THR A CA 1
ATOM 1137 C C . THR A 1 138 ? -5.395 -36.406 -11.438 1 94.38 138 THR A C 1
ATOM 1139 O O . THR A 1 138 ? -4.746 -36.375 -10.391 1 94.38 138 THR A O 1
ATOM 1142 N N . GLY A 1 139 ? -5.246 -35.469 -12.391 1 94.88 139 GLY A N 1
ATOM 1143 C CA . GLY A 1 139 ? -4.266 -34.406 -12.25 1 94.88 139 GLY A CA 1
ATOM 1144 C C . GLY A 1 139 ? -4.551 -33.469 -11.078 1 94.88 139 GLY A C 1
ATOM 1145 O O . GLY A 1 139 ? -3.631 -33.062 -10.359 1 94.88 139 GLY A O 1
ATOM 1146 N N . ILE A 1 140 ? -5.785 -33.219 -10.906 1 95.75 140 ILE A N 1
ATOM 1147 C CA . ILE A 1 140 ? -6.199 -32.344 -9.812 1 95.75 140 ILE A CA 1
ATOM 1148 C C . ILE A 1 140 ? -5.949 -33.031 -8.477 1 95.75 140 ILE A C 1
ATOM 1150 O O . ILE A 1 140 ? -5.402 -32.438 -7.551 1 95.75 140 ILE A O 1
ATOM 1154 N N . LEU A 1 141 ? -6.328 -34.281 -8.398 1 94.75 141 LEU A N 1
ATOM 1155 C CA . LEU A 1 141 ? -6.145 -35.031 -7.16 1 94.75 141 LEU A CA 1
ATOM 1156 C C . LEU A 1 141 ? -4.664 -35.156 -6.816 1 94.75 141 LEU A C 1
ATOM 1158 O O . LEU A 1 141 ? -4.277 -35.031 -5.652 1 94.75 141 LEU A O 1
ATOM 1162 N N . GLU A 1 142 ? -3.879 -35.438 -7.789 1 96.19 142 GLU A N 1
ATOM 1163 C CA . GLU A 1 142 ? -2.436 -35.5 -7.574 1 96.19 142 GLU A CA 1
ATOM 1164 C C . GLU A 1 142 ? -1.898 -34.188 -7.023 1 96.19 142 GLU A C 1
ATOM 1166 O O . GLU A 1 142 ? -1.072 -34.188 -6.109 1 96.19 142 GLU A O 1
ATOM 1171 N N . THR A 1 143 ? -2.365 -33.094 -7.586 1 96.56 143 THR A N 1
ATOM 1172 C CA . THR A 1 143 ? -1.938 -31.766 -7.152 1 96.56 143 THR A CA 1
ATOM 1173 C C . THR A 1 143 ? -2.371 -31.516 -5.715 1 96.56 143 THR A C 1
ATOM 1175 O O . THR A 1 143 ? -1.584 -31.016 -4.906 1 96.56 143 THR A O 1
ATOM 1178 N N . ILE A 1 144 ? -3.57 -31.859 -5.387 1 95.69 144 ILE A N 1
ATOM 1179 C CA . ILE A 1 144 ? -4.121 -31.656 -4.051 1 95.69 144 ILE A CA 1
ATOM 1180 C C . ILE A 1 144 ? -3.295 -32.438 -3.031 1 95.69 144 ILE A C 1
ATOM 1182 O O . ILE A 1 144 ? -2.992 -31.938 -1.947 1 95.69 144 ILE A O 1
ATOM 1186 N N . TYR A 1 145 ? -2.877 -33.594 -3.396 1 94.75 145 TYR A N 1
ATOM 1187 C CA . TYR A 1 145 ? -2.119 -34.469 -2.502 1 94.75 145 TYR A CA 1
ATOM 1188 C C . TYR A 1 145 ? -0.75 -33.875 -2.195 1 94.75 145 TYR A C 1
ATOM 1190 O O . TYR A 1 145 ? -0.217 -34.062 -1.099 1 94.75 145 TYR A O 1
ATOM 1198 N N . GLN A 1 146 ? -0.307 -33.125 -3.117 1 96.69 146 GLN A N 1
ATOM 1199 C CA . GLN A 1 146 ? 1.031 -32.562 -2.973 1 96.69 146 GLN A CA 1
ATOM 1200 C C . GLN A 1 146 ? 0.996 -31.266 -2.189 1 96.69 146 GLN A C 1
ATOM 1202 O O . GLN A 1 146 ? 2.031 -30.781 -1.726 1 96.69 146 GLN A O 1
ATOM 1207 N N . HIS A 1 147 ? -0.233 -30.719 -1.987 1 97.12 147 HIS A N 1
ATOM 1208 C CA . HIS A 1 147 ? -0.367 -29.406 -1.362 1 97.12 147 HIS A CA 1
ATOM 1209 C C . HIS A 1 147 ? -1.413 -29.438 -0.253 1 97.12 147 HIS A C 1
ATOM 1211 O O . HIS A 1 147 ? -2.607 -29.281 -0.517 1 97.12 147 HIS A O 1
ATOM 1217 N N . GLU A 1 148 ? -0.956 -29.438 0.898 1 94.12 148 GLU A N 1
ATOM 1218 C CA . GLU A 1 148 ? -1.835 -29.594 2.053 1 94.12 148 GLU A CA 1
ATOM 1219 C C . GLU A 1 148 ? -2.748 -28.391 2.227 1 94.12 148 GLU A C 1
ATOM 1221 O O . GLU A 1 148 ? -3.826 -28.5 2.816 1 94.12 148 GLU A O 1
ATOM 1226 N N . THR A 1 149 ? -2.41 -27.312 1.668 1 96.25 149 THR A N 1
ATOM 1227 C CA . THR A 1 149 ? -3.158 -26.062 1.854 1 96.25 149 THR A CA 1
ATOM 1228 C C . THR A 1 149 ? -4.363 -26.016 0.919 1 96.25 149 THR A C 1
ATOM 1230 O O . THR A 1 149 ? -5.215 -25.141 1.04 1 96.25 149 THR A O 1
ATOM 1233 N N . PHE A 1 150 ? -4.449 -26.938 0.023 1 97.69 150 PHE A N 1
ATOM 1234 C CA . PHE A 1 150 ? -5.543 -26.938 -0.941 1 97.69 150 PHE A CA 1
ATOM 1235 C C . PHE A 1 150 ? -6.766 -27.656 -0.383 1 97.69 150 PHE A C 1
ATOM 1237 O O . PHE A 1 150 ? -7.34 -28.516 -1.046 1 97.69 150 PHE A O 1
ATOM 1244 N N . THR A 1 151 ? -7.242 -27.219 0.728 1 96.94 151 THR A N 1
ATOM 1245 C CA . THR A 1 151 ? -8.281 -27.875 1.501 1 96.94 151 THR A CA 1
ATOM 1246 C C . THR A 1 151 ? -9.641 -27.75 0.809 1 96.94 151 THR A C 1
ATOM 1248 O O . THR A 1 151 ? -10.422 -28.688 0.78 1 96.94 151 THR A O 1
ATOM 1251 N N . ASP A 1 152 ? -9.938 -26.625 0.257 1 96.75 152 ASP A N 1
ATOM 1252 C CA . ASP A 1 152 ? -11.219 -26.422 -0.406 1 96.75 152 ASP A CA 1
ATOM 1253 C C . ASP A 1 152 ? -11.359 -27.344 -1.619 1 96.75 152 ASP A C 1
ATOM 1255 O O . ASP A 1 152 ? -12.43 -27.891 -1.863 1 96.75 152 ASP A O 1
ATOM 1259 N N . LEU A 1 153 ? -10.297 -27.453 -2.326 1 95.94 153 LEU A N 1
ATOM 1260 C CA . LEU A 1 153 ? -10.305 -28.359 -3.475 1 95.94 153 LEU A CA 1
ATOM 1261 C C . LEU A 1 153 ? -10.438 -29.797 -3.025 1 95.94 153 LEU A C 1
ATOM 1263 O O . LEU A 1 153 ? -11.125 -30.594 -3.67 1 95.94 153 LEU A O 1
ATOM 1267 N N . TRP A 1 154 ? -9.703 -30.062 -1.958 1 95.19 154 TRP A N 1
ATOM 1268 C CA . TRP A 1 154 ? -9.805 -31.391 -1.374 1 95.19 154 TRP A CA 1
ATOM 1269 C C . TRP A 1 154 ? -11.25 -31.734 -1.038 1 95.19 154 TRP A C 1
ATOM 1271 O O . TRP A 1 154 ? -11.758 -32.781 -1.432 1 95.19 154 TRP A O 1
ATOM 1281 N N . ASP A 1 155 ? -11.938 -30.828 -0.407 1 95.56 155 ASP A N 1
ATOM 1282 C CA . ASP A 1 155 ? -13.32 -31.047 0.005 1 95.56 155 ASP A CA 1
ATOM 1283 C C . ASP A 1 155 ? -14.242 -31.156 -1.207 1 95.56 155 ASP A C 1
ATOM 1285 O O . ASP A 1 155 ? -15.211 -31.922 -1.182 1 95.56 155 ASP A O 1
ATOM 1289 N N . PHE A 1 156 ? -13.914 -30.484 -2.15 1 93.94 156 PHE A N 1
ATOM 1290 C CA . PHE A 1 156 ? -14.75 -30.453 -3.344 1 93.94 156 PHE A CA 1
ATOM 1291 C C . PHE A 1 156 ? -14.578 -31.719 -4.168 1 93.94 156 PHE A C 1
ATOM 1293 O O . PHE A 1 156 ? -15.547 -32.25 -4.711 1 93.94 156 PHE A O 1
ATOM 1300 N N . CYS A 1 157 ? -13.383 -32.219 -4.328 1 89.81 157 CYS A N 1
ATOM 1301 C CA . CYS A 1 157 ? -13.078 -33.312 -5.242 1 89.81 157 CYS A CA 1
ATOM 1302 C C . CYS A 1 157 ? -13.234 -34.656 -4.551 1 89.81 157 CYS A C 1
ATOM 1304 O O . CYS A 1 157 ? -13.352 -35.688 -5.215 1 89.81 157 CYS A O 1
ATOM 1306 N N . LEU A 1 158 ? -13.031 -34.656 -3.283 1 83.12 158 LEU A N 1
ATOM 1307 C CA . LEU A 1 158 ? -13.102 -35.906 -2.549 1 83.12 158 LEU A CA 1
ATOM 1308 C C . LEU A 1 158 ? -14.328 -35.969 -1.652 1 83.12 158 LEU A C 1
ATOM 1310 O O . LEU A 1 158 ? -14.977 -37 -1.519 1 83.12 158 LEU A O 1
ATOM 1314 N N . MET B 1 1 ? -13.336 -5.305 -5.902 1 63.47 1 MET B N 1
ATOM 1315 C CA . MET B 1 1 ? -12.195 -5.664 -5.074 1 63.47 1 MET B CA 1
ATOM 1316 C C . MET B 1 1 ? -12.641 -6.066 -3.674 1 63.47 1 MET B C 1
ATOM 1318 O O . MET B 1 1 ? -13.578 -5.484 -3.123 1 63.47 1 MET B O 1
ATOM 1322 N N . SER B 1 2 ? -11.859 -7.145 -3.174 1 79.31 2 SER B N 1
ATOM 1323 C CA . SER B 1 2 ? -12.32 -7.613 -1.87 1 79.31 2 SER B CA 1
ATOM 1324 C C . SER B 1 2 ? -11.891 -6.66 -0.758 1 79.31 2 SER B C 1
ATOM 1326 O O . SER B 1 2 ? -10.719 -6.289 -0.671 1 79.31 2 SER B O 1
ATOM 1328 N N . SER B 1 3 ? -12.844 -6.113 -0.078 1 87.56 3 SER B N 1
ATOM 1329 C CA . SER B 1 3 ? -12.609 -5.238 1.067 1 87.56 3 SER B CA 1
ATOM 1330 C C . SER B 1 3 ? -11.609 -5.852 2.041 1 87.56 3 SER B C 1
ATOM 1332 O O . SER B 1 3 ? -10.766 -5.145 2.594 1 87.56 3 SER B O 1
ATOM 1334 N N . LYS B 1 4 ? -11.625 -7.109 2.041 1 91.44 4 LYS B N 1
ATOM 1335 C CA . LYS B 1 4 ? -10.727 -7.809 2.959 1 91.44 4 LYS B CA 1
ATOM 1336 C C . LYS B 1 4 ? -9.273 -7.684 2.512 1 91.44 4 LYS B C 1
ATOM 1338 O O . LYS B 1 4 ? -8.391 -7.441 3.332 1 91.44 4 LYS B O 1
ATOM 1343 N N . PHE B 1 5 ? -9.062 -7.793 1.21 1 94.56 5 PHE B N 1
ATOM 1344 C CA . PHE B 1 5 ? -7.707 -7.707 0.681 1 94.56 5 PHE B CA 1
ATOM 1345 C C . PHE B 1 5 ? -7.148 -6.297 0.855 1 94.56 5 PHE B C 1
ATOM 1347 O O . PHE B 1 5 ? -5.969 -6.129 1.178 1 94.56 5 PHE B O 1
ATOM 1354 N N . LEU B 1 6 ? -8 -5.355 0.731 1 95.19 6 LEU B N 1
ATOM 1355 C CA . LEU B 1 6 ? -7.559 -3.973 0.866 1 95.19 6 LEU B CA 1
ATOM 1356 C C . LEU B 1 6 ? -7.219 -3.65 2.316 1 95.19 6 LEU B C 1
ATOM 1358 O O . LEU B 1 6 ? -6.262 -2.92 2.584 1 95.19 6 LEU B O 1
ATOM 1362 N N . GLU B 1 7 ? -8 -4.18 3.225 1 95.69 7 GLU B N 1
ATOM 1363 C CA . GLU B 1 7 ? -7.719 -3.975 4.641 1 95.69 7 GLU B CA 1
ATOM 1364 C C . GLU B 1 7 ? -6.391 -4.621 5.039 1 95.69 7 GLU B C 1
ATOM 1366 O O . GLU B 1 7 ? -5.613 -4.035 5.793 1 95.69 7 GLU B O 1
ATOM 1371 N N . GLU B 1 8 ? -6.168 -5.789 4.543 1 95.38 8 GLU B N 1
ATOM 1372 C CA . GLU B 1 8 ? -4.906 -6.473 4.809 1 95.38 8 GLU B CA 1
ATOM 1373 C C . GLU B 1 8 ? -3.727 -5.707 4.215 1 95.38 8 GLU B C 1
ATOM 1375 O O . GLU B 1 8 ? -2.664 -5.617 4.832 1 95.38 8 GLU B O 1
ATOM 1380 N N . LEU B 1 9 ? -3.973 -5.219 3.041 1 96.12 9 LEU B N 1
ATOM 1381 C CA . LEU B 1 9 ? -2.959 -4.395 2.391 1 96.12 9 LEU B CA 1
ATOM 1382 C C . LEU B 1 9 ? -2.588 -3.199 3.264 1 96.12 9 LEU B C 1
ATOM 1384 O O . LEU B 1 9 ? -1.405 -2.947 3.506 1 96.12 9 LEU B O 1
ATOM 1388 N N . SER B 1 10 ? -3.57 -2.508 3.703 1 97 10 SER B N 1
ATOM 1389 C CA . SER B 1 10 ? -3.383 -1.349 4.57 1 97 10 SER B CA 1
ATOM 1390 C C . SER B 1 10 ? -2.578 -1.712 5.812 1 97 10 SER B C 1
ATOM 1392 O O . SER B 1 10 ? -1.613 -1.025 6.156 1 97 10 SER B O 1
ATOM 1394 N N . ASN B 1 11 ? -2.924 -2.799 6.406 1 96.5 11 ASN B N 1
ATOM 1395 C CA . ASN B 1 11 ? -2.252 -3.246 7.621 1 96.5 11 ASN B CA 1
ATOM 1396 C C . ASN B 1 11 ? -0.786 -3.576 7.359 1 96.5 11 ASN B C 1
ATOM 1398 O O . ASN B 1 11 ? 0.079 -3.27 8.18 1 96.5 11 ASN B O 1
ATOM 1402 N N . ASP B 1 12 ? -0.554 -4.164 6.285 1 96.06 12 ASP B N 1
ATOM 1403 C CA . ASP B 1 12 ? 0.815 -4.547 5.953 1 96.06 12 ASP B CA 1
ATOM 1404 C C . ASP B 1 12 ? 1.686 -3.318 5.707 1 96.06 12 ASP B C 1
ATOM 1406 O O . ASP B 1 12 ? 2.832 -3.262 6.156 1 96.06 12 ASP B O 1
ATOM 1410 N N . TYR B 1 13 ? 1.14 -2.402 5.047 1 96.12 13 TYR B N 1
ATOM 1411 C CA . TYR B 1 13 ? 1.926 -1.208 4.758 1 96.12 13 TYR B CA 1
ATOM 1412 C C . TYR B 1 13 ? 2.117 -0.366 6.016 1 96.12 13 TYR B C 1
ATOM 1414 O O . TYR B 1 13 ? 3.125 0.332 6.156 1 96.12 13 TYR B O 1
ATOM 1422 N N . GLU B 1 14 ? 1.181 -0.445 6.922 1 96.5 14 GLU B N 1
ATOM 1423 C CA . GLU B 1 14 ? 1.401 0.172 8.227 1 96.5 14 GLU B CA 1
ATOM 1424 C C . GLU B 1 14 ? 2.6 -0.452 8.938 1 96.5 14 GLU B C 1
ATOM 1426 O O . GLU B 1 14 ? 3.414 0.257 9.531 1 96.5 14 GLU B O 1
ATOM 1431 N N . LYS B 1 15 ? 2.699 -1.719 8.805 1 96.06 15 LYS B N 1
ATOM 1432 C CA . LYS B 1 15 ? 3.832 -2.422 9.406 1 96.06 15 LYS B CA 1
ATOM 1433 C C . LYS B 1 15 ? 5.145 -2.002 8.75 1 96.06 15 LYS B C 1
ATOM 1435 O O . LYS B 1 15 ? 6.172 -1.891 9.422 1 96.06 15 LYS B O 1
ATOM 1440 N N . LEU B 1 16 ? 5.059 -1.82 7.48 1 95.69 16 LEU B N 1
ATOM 1441 C CA . LEU B 1 16 ? 6.246 -1.347 6.777 1 95.69 16 LEU B CA 1
ATOM 1442 C C . LEU B 1 16 ? 6.734 -0.027 7.367 1 95.69 16 LEU B C 1
ATOM 1444 O O . LEU B 1 16 ? 7.93 0.139 7.621 1 95.69 16 LEU B O 1
ATOM 1448 N N . PHE B 1 17 ? 5.824 0.844 7.598 1 96.5 17 PHE B N 1
ATOM 1449 C CA . PHE B 1 17 ? 6.164 2.135 8.188 1 96.5 17 PHE B CA 1
ATOM 1450 C C . PHE B 1 17 ? 6.781 1.955 9.57 1 96.5 17 PHE B C 1
ATOM 1452 O O . PHE B 1 17 ? 7.773 2.605 9.898 1 96.5 17 PHE B O 1
ATOM 1459 N N . GLU B 1 18 ? 6.32 1.038 10.305 1 95 18 GLU B N 1
ATOM 1460 C CA . GLU B 1 18 ? 6.727 0.86 11.695 1 95 18 GLU B CA 1
ATOM 1461 C C . GLU B 1 18 ? 8.086 0.163 11.789 1 95 18 GLU B C 1
ATOM 1463 O O . GLU B 1 18 ? 8.883 0.461 12.68 1 95 18 GLU B O 1
ATOM 1468 N N . THR B 1 19 ? 8.438 -0.722 10.891 1 90.62 19 THR B N 1
ATOM 1469 C CA . THR B 1 19 ? 9.648 -1.527 10.984 1 90.62 19 THR B CA 1
ATOM 1470 C C . THR B 1 19 ? 10.836 -0.796 10.359 1 90.62 19 THR B C 1
ATOM 1472 O O . THR B 1 19 ? 11.992 -1.143 10.609 1 90.62 19 THR B O 1
ATOM 1475 N N . GLU B 1 20 ? 10.594 0.246 9.555 1 88.81 20 GLU B N 1
ATOM 1476 C CA . GLU B 1 20 ? 11.555 1.164 8.961 1 88.81 20 GLU B CA 1
ATOM 1477 C C . GLU B 1 20 ? 12.617 0.409 8.164 1 88.81 20 GLU B C 1
ATOM 1479 O O . GLU B 1 20 ? 13.727 0.912 7.965 1 88.81 20 GLU B O 1
ATOM 1484 N N . ILE B 1 21 ? 12.422 -0.825 7.879 1 84.38 21 ILE B N 1
ATOM 1485 C CA . ILE B 1 21 ? 13.414 -1.605 7.148 1 84.38 21 ILE B CA 1
ATOM 1486 C C . ILE B 1 21 ? 13.578 -1.036 5.738 1 84.38 21 ILE B C 1
ATOM 1488 O O . ILE B 1 21 ? 12.594 -0.83 5.023 1 84.38 21 ILE B O 1
ATOM 1492 N N . GLY B 1 22 ? 14.844 -0.727 5.461 1 88.12 22 GLY B N 1
ATOM 1493 C CA . GLY B 1 22 ? 15.141 -0.3 4.102 1 88.12 22 GLY B CA 1
ATOM 1494 C C . GLY B 1 22 ? 14.805 1.155 3.844 1 88.12 22 GLY B C 1
ATOM 1495 O O . GLY B 1 22 ? 14.656 1.57 2.693 1 88.12 22 GLY B O 1
ATOM 1496 N N . TYR B 1 23 ? 14.664 1.892 4.891 1 93.81 23 TYR B N 1
ATOM 1497 C CA . TYR B 1 23 ? 14.328 3.297 4.688 1 93.81 23 TYR B CA 1
ATOM 1498 C C . TYR B 1 23 ? 15.492 4.047 4.047 1 93.81 23 TYR B C 1
ATOM 1500 O O . TYR B 1 23 ? 16.656 3.674 4.234 1 93.81 23 TYR B O 1
ATOM 1508 N N . ASP B 1 24 ? 15.141 5.086 3.244 1 94.88 24 ASP B N 1
ATOM 1509 C CA . ASP B 1 24 ? 16.156 5.902 2.592 1 94.88 24 ASP B CA 1
ATOM 1510 C C . ASP B 1 24 ? 15.852 7.391 2.744 1 94.88 24 ASP B C 1
ATOM 1512 O O . ASP B 1 24 ? 16.391 8.219 2.01 1 94.88 24 ASP B O 1
ATOM 1516 N N . VAL B 1 25 ? 14.953 7.773 3.639 1 96.81 25 VAL B N 1
ATOM 1517 C CA . VAL B 1 25 ? 14.617 9.148 3.965 1 96.81 25 VAL B CA 1
ATOM 1518 C C . VAL B 1 25 ? 14.664 9.352 5.477 1 96.81 25 VAL B C 1
ATOM 1520 O O . VAL B 1 25 ? 14.156 8.531 6.238 1 96.81 25 VAL B O 1
ATOM 1523 N N . VAL B 1 26 ? 15.297 10.352 5.887 1 97.88 26 VAL B N 1
ATOM 1524 C CA . VAL B 1 26 ? 15.297 10.773 7.285 1 97.88 26 VAL B CA 1
ATOM 1525 C C . VAL B 1 26 ? 14.625 12.141 7.41 1 97.88 26 VAL B C 1
ATOM 1527 O O . VAL B 1 26 ? 15.086 13.117 6.812 1 97.88 26 VAL B O 1
ATOM 1530 N N . ILE B 1 27 ? 13.602 12.156 8.148 1 97.5 27 ILE B N 1
ATOM 1531 C CA . ILE B 1 27 ? 12.836 13.383 8.344 1 97.5 27 ILE B CA 1
ATOM 1532 C C . ILE B 1 27 ? 13.008 13.875 9.773 1 97.5 27 ILE B C 1
ATOM 1534 O O . ILE B 1 27 ? 12.789 13.125 10.727 1 97.5 27 ILE B O 1
ATOM 1538 N N . TYR B 1 28 ? 13.422 15.062 9.922 1 97.81 28 TYR B N 1
ATOM 1539 C CA . TYR B 1 28 ? 13.445 15.727 11.219 1 97.81 28 TYR B CA 1
ATOM 1540 C C . TYR B 1 28 ? 12.227 16.609 11.406 1 97.81 28 TYR B C 1
ATOM 1542 O O . TYR B 1 28 ? 12.148 17.703 10.844 1 97.81 28 TYR B O 1
ATOM 1550 N N . ALA B 1 29 ? 11.32 16.109 12.211 1 98.25 29 ALA B N 1
ATOM 1551 C CA . ALA B 1 29 ? 10.047 16.797 12.414 1 98.25 29 ALA B CA 1
ATOM 1552 C C . ALA B 1 29 ? 10.07 17.609 13.703 1 98.25 29 ALA B C 1
ATOM 1554 O O . ALA B 1 29 ? 10.523 17.125 14.75 1 98.25 29 ALA B O 1
ATOM 1555 N N . GLY B 1 30 ? 9.531 18.797 13.625 1 97.75 30 GLY B N 1
ATOM 1556 C CA . GLY B 1 30 ? 9.43 19.656 14.797 1 97.75 30 GLY B CA 1
ATOM 1557 C C . GLY B 1 30 ? 10.625 20.578 14.977 1 97.75 30 GLY B C 1
ATOM 1558 O O . GLY B 1 30 ? 11.508 20.625 14.117 1 97.75 30 GLY B O 1
ATOM 1559 N N . GLU B 1 31 ? 10.57 21.297 16.094 1 95 31 GLU B N 1
ATOM 1560 C CA . GLU B 1 31 ? 11.641 22.219 16.438 1 95 31 GLU B CA 1
ATOM 1561 C C . GLU B 1 31 ? 12.258 21.875 17.781 1 95 31 GLU B C 1
ATOM 1563 O O . GLU B 1 31 ? 11.617 21.219 18.609 1 95 31 GLU B O 1
ATOM 1568 N N . GLU B 1 32 ? 13.484 22.328 17.906 1 92 32 GLU B N 1
ATOM 1569 C CA . GLU B 1 32 ? 14.164 22.078 19.156 1 92 32 GLU B CA 1
ATOM 1570 C C . GLU B 1 32 ? 13.375 22.641 20.344 1 92 32 GLU B C 1
ATOM 1572 O O . GLU B 1 32 ? 12.797 23.719 20.25 1 92 32 GLU B O 1
ATOM 1577 N N . PRO B 1 33 ? 13.297 21.922 21.422 1 93.06 33 PRO B N 1
ATOM 1578 C CA . PRO B 1 33 ? 13.961 20.641 21.734 1 93.06 33 PRO B CA 1
ATOM 1579 C C . PRO B 1 33 ? 13.109 19.438 21.359 1 93.06 33 PRO B C 1
ATOM 1581 O O . PRO B 1 33 ? 13.492 18.297 21.641 1 93.06 33 PRO B O 1
ATOM 1584 N N . ASN B 1 34 ? 11.992 19.672 20.703 1 94.5 34 ASN B N 1
ATOM 1585 C CA . ASN B 1 34 ? 11.07 18.578 20.391 1 94.5 34 ASN B CA 1
ATOM 1586 C C . ASN B 1 34 ? 11.211 18.125 18.953 1 94.5 34 ASN B C 1
ATOM 1588 O O . ASN B 1 34 ? 10.234 18.156 18.188 1 94.5 34 ASN B O 1
ATOM 1592 N N . VAL B 1 35 ? 12.398 17.812 18.625 1 97.44 35 VAL B N 1
ATOM 1593 C CA . VAL B 1 35 ? 12.641 17.312 17.266 1 97.44 35 VAL B CA 1
ATOM 1594 C C . VAL B 1 35 ? 12.68 15.781 17.297 1 97.44 35 VAL B C 1
ATOM 1596 O O . VAL B 1 35 ? 13.312 15.18 18.172 1 97.44 35 VAL B O 1
ATOM 1599 N N . LYS B 1 36 ? 11.969 15.117 16.359 1 97.88 36 LYS B N 1
ATOM 1600 C CA . LYS B 1 36 ? 12 13.664 16.234 1 97.88 36 LYS B CA 1
ATOM 1601 C C . LYS B 1 36 ? 12.484 13.25 14.844 1 97.88 36 LYS B C 1
ATOM 1603 O O . LYS B 1 36 ? 12.109 13.859 13.844 1 97.88 36 LYS B O 1
ATOM 1608 N N . GLU B 1 37 ? 13.312 12.328 14.914 1 97.44 37 GLU B N 1
ATOM 1609 C CA . GLU B 1 37 ? 13.773 11.711 13.672 1 97.44 37 GLU B CA 1
ATOM 1610 C C . GLU B 1 37 ? 12.836 10.602 13.227 1 97.44 37 GLU B C 1
ATOM 1612 O O . GLU B 1 37 ? 12.508 9.703 14 1 97.44 37 GLU B O 1
ATOM 1617 N N . ILE B 1 38 ? 12.359 10.695 11.984 1 97.81 38 ILE B N 1
ATOM 1618 C CA . ILE B 1 38 ? 11.445 9.703 11.414 1 97.81 38 ILE B CA 1
ATOM 1619 C C . ILE B 1 38 ? 12.062 9.102 10.156 1 97.81 38 ILE B C 1
ATOM 1621 O O . ILE B 1 38 ? 12.586 9.82 9.305 1 97.81 38 ILE B O 1
ATOM 1625 N N . HIS B 1 39 ? 12 7.816 10.086 1 97.56 39 HIS B N 1
ATOM 1626 C CA . HIS B 1 39 ? 12.5 7.102 8.922 1 97.56 39 HIS B CA 1
ATOM 1627 C C . HIS B 1 39 ? 11.359 6.742 7.965 1 97.56 39 HIS B C 1
ATOM 1629 O O . HIS B 1 39 ? 10.281 6.344 8.406 1 97.56 39 HIS B O 1
ATOM 1635 N N . ALA B 1 40 ? 11.57 6.988 6.645 1 97.44 40 ALA B N 1
ATOM 1636 C CA . ALA B 1 40 ? 10.539 6.711 5.648 1 97.44 40 ALA B CA 1
ATOM 1637 C C . ALA B 1 40 ? 11.156 6.211 4.344 1 97.44 40 ALA B C 1
ATOM 1639 O O . ALA B 1 40 ? 12.375 6.094 4.23 1 97.44 40 ALA B O 1
ATOM 1640 N N . HIS B 1 41 ? 10.422 5.824 3.428 1 95.81 41 HIS B N 1
ATOM 1641 C CA . HIS B 1 41 ? 10.836 5.281 2.141 1 95.81 41 HIS B CA 1
ATOM 1642 C C . HIS B 1 41 ? 10.469 6.223 0.999 1 95.81 41 HIS B C 1
ATOM 1644 O O . HIS B 1 41 ? 9.297 6.547 0.813 1 95.81 41 HIS B O 1
ATOM 1650 N N . SER B 1 42 ? 11.422 6.582 0.196 1 94.88 42 SER B N 1
ATOM 1651 C CA . SER B 1 42 ? 11.203 7.594 -0.832 1 94.88 42 SER B CA 1
ATOM 1652 C C . SER B 1 42 ? 10.211 7.109 -1.884 1 94.88 42 SER B C 1
ATOM 1654 O O . SER B 1 42 ? 9.406 7.891 -2.395 1 94.88 42 SER B O 1
ATOM 1656 N N . ASN B 1 43 ? 10.234 5.801 -2.184 1 93.56 43 ASN B N 1
ATOM 1657 C CA . ASN B 1 43 ? 9.336 5.281 -3.213 1 93.56 43 ASN B CA 1
ATOM 1658 C C . ASN B 1 43 ? 7.875 5.398 -2.799 1 93.56 43 ASN B C 1
ATOM 1660 O O . ASN B 1 43 ? 7.016 5.715 -3.623 1 93.56 43 ASN B O 1
ATOM 1664 N N . ILE B 1 44 ? 7.605 5.223 -1.528 1 95.25 44 ILE B N 1
ATOM 1665 C CA . ILE B 1 44 ? 6.25 5.344 -1.004 1 95.25 44 ILE B CA 1
ATOM 1666 C C . ILE B 1 44 ? 5.848 6.816 -0.943 1 95.25 44 ILE B C 1
ATOM 1668 O O . ILE B 1 44 ? 4.789 7.199 -1.44 1 95.25 44 ILE B O 1
ATOM 1672 N N . LEU B 1 45 ? 6.738 7.59 -0.422 1 96.19 45 LEU B N 1
ATOM 1673 C CA . LEU B 1 45 ? 6.453 9.016 -0.27 1 96.19 45 LEU B CA 1
ATOM 1674 C C . LEU B 1 45 ? 6.199 9.664 -1.625 1 96.19 45 LEU B C 1
ATOM 1676 O O . LEU B 1 45 ? 5.25 10.438 -1.78 1 96.19 45 LEU B O 1
ATOM 1680 N N . CYS B 1 46 ? 6.969 9.328 -2.621 1 94.38 46 CYS B N 1
ATOM 1681 C CA . CYS B 1 46 ? 6.902 9.961 -3.932 1 94.38 46 CYS B CA 1
ATOM 1682 C C . CYS B 1 46 ? 5.621 9.586 -4.66 1 94.38 46 CYS B C 1
ATOM 1684 O O . CYS B 1 46 ? 5.059 10.391 -5.402 1 94.38 46 CYS B O 1
ATOM 1686 N N . ILE B 1 47 ? 5.195 8.398 -4.434 1 94.19 47 ILE B N 1
ATOM 1687 C CA . ILE B 1 47 ? 4.008 7.934 -5.148 1 94.19 47 ILE B CA 1
ATOM 1688 C C . ILE B 1 47 ? 2.758 8.547 -4.523 1 94.19 47 ILE B C 1
ATOM 1690 O O . ILE B 1 47 ? 1.784 8.836 -5.223 1 94.19 47 ILE B O 1
ATOM 1694 N N . ARG B 1 48 ? 2.793 8.828 -3.207 1 94.69 48 ARG B N 1
ATOM 1695 C CA . ARG B 1 48 ? 1.577 9.188 -2.486 1 94.69 48 ARG B CA 1
ATOM 1696 C C . ARG B 1 48 ? 1.531 10.688 -2.203 1 94.69 48 ARG B C 1
ATOM 1698 O O . ARG B 1 48 ? 0.525 11.195 -1.709 1 94.69 48 ARG B O 1
ATOM 1705 N N . SER B 1 49 ? 2.586 11.406 -2.553 1 95.44 49 SER B N 1
ATOM 1706 C CA . SER B 1 49 ? 2.648 12.844 -2.299 1 95.44 49 SER B CA 1
ATOM 1707 C C . SER B 1 49 ? 3.471 13.562 -3.365 1 95.44 49 SER B C 1
ATOM 1709 O O . SER B 1 49 ? 4.676 13.32 -3.492 1 95.44 49 SER B O 1
ATOM 1711 N N . LYS B 1 50 ? 2.863 14.492 -4.043 1 94.69 50 LYS B N 1
ATOM 1712 C CA . LYS B 1 50 ? 3.574 15.281 -5.043 1 94.69 50 LYS B CA 1
ATOM 1713 C C . LYS B 1 50 ? 4.68 16.125 -4.398 1 94.69 50 LYS B C 1
ATOM 1715 O O . LYS B 1 50 ? 5.73 16.328 -5.004 1 94.69 50 LYS B O 1
ATOM 1720 N N . TYR B 1 51 ? 4.426 16.562 -3.225 1 96.25 51 TYR B N 1
ATOM 1721 C CA . TYR B 1 51 ? 5.43 17.312 -2.484 1 96.25 51 TYR B CA 1
ATOM 1722 C C . TYR B 1 51 ? 6.727 16.531 -2.365 1 96.25 51 TYR B C 1
ATOM 1724 O O . TYR B 1 51 ? 7.801 17.031 -2.717 1 96.25 51 TYR B O 1
ATOM 1732 N N . PHE B 1 52 ? 6.633 15.32 -1.938 1 96.25 52 PHE B N 1
ATOM 1733 C CA . PHE B 1 52 ? 7.824 14.5 -1.736 1 96.25 52 PHE B CA 1
ATOM 1734 C C . PHE B 1 52 ? 8.445 14.117 -3.072 1 96.25 52 PHE B C 1
ATOM 1736 O O . PHE B 1 52 ? 9.672 14.039 -3.193 1 96.25 52 PHE B O 1
ATOM 1743 N N . ARG B 1 53 ? 7.586 13.852 -4.051 1 94.06 53 ARG B N 1
ATOM 1744 C CA . ARG B 1 53 ? 8.094 13.555 -5.383 1 94.06 53 ARG B CA 1
ATOM 1745 C C . ARG B 1 53 ? 8.977 14.688 -5.895 1 94.06 53 ARG B C 1
ATOM 1747 O O . ARG B 1 53 ? 10.07 14.453 -6.414 1 94.06 53 ARG B O 1
ATOM 1754 N N . THR B 1 54 ? 8.531 15.906 -5.664 1 94.5 54 THR B N 1
ATOM 1755 C CA . THR B 1 54 ? 9.281 17.078 -6.086 1 94.5 54 THR B CA 1
ATOM 1756 C C . THR B 1 54 ? 10.523 17.266 -5.223 1 94.5 54 THR B C 1
ATOM 1758 O O . THR B 1 54 ? 11.617 17.516 -5.742 1 94.5 54 THR B O 1
ATOM 1761 N N . ALA B 1 55 ? 10.375 17.031 -3.955 1 93.31 55 ALA B N 1
ATOM 1762 C CA . ALA B 1 55 ? 11.461 17.234 -3.002 1 93.31 55 ALA B CA 1
ATOM 1763 C C . ALA B 1 55 ? 12.633 16.312 -3.295 1 93.31 55 ALA B C 1
ATOM 1765 O O . ALA B 1 55 ? 13.797 16.703 -3.174 1 93.31 55 ALA B O 1
ATOM 1766 N N . PHE B 1 56 ? 12.328 15.102 -3.762 1 92.75 56 PHE B N 1
ATOM 1767 C CA . PHE B 1 56 ? 13.375 14.102 -3.9 1 92.75 56 PHE B CA 1
ATOM 1768 C C . PHE B 1 56 ? 13.852 14.016 -5.344 1 92.75 56 PHE B C 1
ATOM 1770 O O . PHE B 1 56 ? 14.852 13.352 -5.637 1 92.75 56 PHE B O 1
ATOM 1777 N N . SER B 1 57 ? 13.148 14.555 -6.273 1 87.88 57 SER B N 1
ATOM 1778 C CA . SER B 1 57 ? 13.547 14.516 -7.676 1 87.88 57 SER B CA 1
ATOM 1779 C C . SER B 1 57 ? 14.492 15.664 -8.016 1 87.88 57 SER B C 1
ATOM 1781 O O . SER B 1 57 ? 15.117 15.656 -9.078 1 87.88 57 SER B O 1
ATOM 1783 N N . ASN B 1 58 ? 14.602 16.531 -7.168 1 84.38 58 ASN B N 1
ATOM 1784 C CA . ASN B 1 58 ? 15.383 17.734 -7.457 1 84.38 58 ASN B CA 1
ATOM 1785 C C . ASN B 1 58 ? 16.859 17.516 -7.148 1 84.38 58 ASN B C 1
ATOM 1787 O O . ASN B 1 58 ? 17.219 16.766 -6.238 1 84.38 58 ASN B O 1
ATOM 1791 N N . GLU B 1 59 ? 17.766 18.078 -7.996 1 78.62 59 GLU B N 1
ATOM 1792 C CA .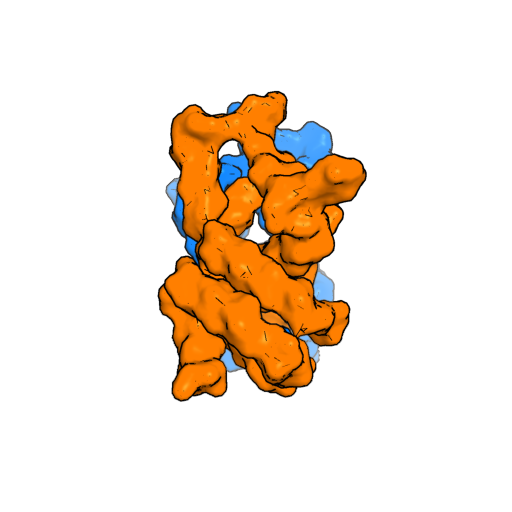 GLU B 1 59 ? 19.219 17.984 -7.836 1 78.62 59 GLU B CA 1
ATOM 1793 C C . GLU B 1 59 ? 19.672 18.609 -6.52 1 78.62 59 GLU B C 1
ATOM 1795 O O . GLU B 1 59 ? 20.781 18.328 -6.047 1 78.62 59 GLU B O 1
ATOM 1800 N N . TRP B 1 60 ? 18.734 19.188 -5.809 1 82.62 60 TRP B N 1
ATOM 1801 C CA . TRP B 1 60 ? 19.125 19.938 -4.625 1 82.62 60 TRP B CA 1
ATOM 1802 C C . TRP B 1 60 ? 18.703 19.219 -3.352 1 82.62 60 TRP B C 1
ATOM 1804 O O . TRP B 1 60 ? 19.016 19.656 -2.244 1 82.62 60 TRP B O 1
ATOM 1814 N N . ALA B 1 61 ? 18.094 18.078 -3.605 1 86.44 61 ALA B N 1
ATOM 1815 C CA . ALA B 1 61 ? 17.719 17.328 -2.41 1 86.44 61 ALA B CA 1
ATOM 1816 C C . ALA B 1 61 ? 18.953 16.953 -1.598 1 86.44 61 ALA B C 1
ATOM 1818 O O . ALA B 1 61 ? 19.938 16.453 -2.148 1 86.44 61 ALA B O 1
ATOM 1819 N N . GLU B 1 62 ? 18.906 17.281 -0.338 1 86.88 62 GLU B N 1
ATOM 1820 C CA . GLU B 1 62 ? 20.016 16.969 0.561 1 86.88 62 GLU B CA 1
ATOM 1821 C C . GLU B 1 62 ? 20.125 15.461 0.791 1 86.88 62 GLU B C 1
ATOM 1823 O O . GLU B 1 62 ? 19.109 14.789 1.02 1 86.88 62 GLU B O 1
ATOM 1828 N N . LYS B 1 63 ? 21.297 15 0.681 1 90.19 63 LYS B N 1
ATOM 1829 C CA . LYS B 1 63 ? 21.547 13.586 0.941 1 90.19 63 LYS B CA 1
ATOM 1830 C C . LYS B 1 63 ? 22.734 13.398 1.876 1 90.19 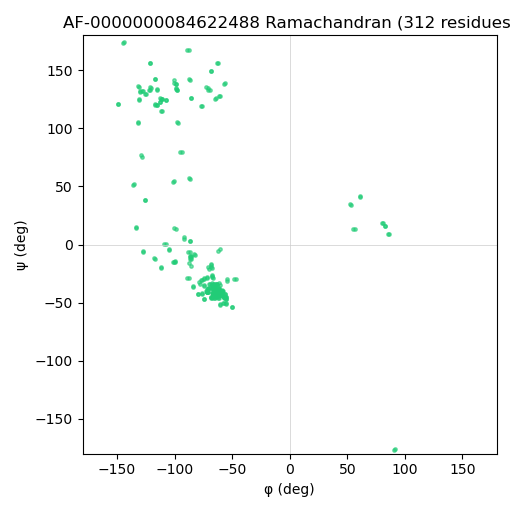63 LYS B C 1
ATOM 1832 O O . LYS B 1 63 ? 23.719 14.141 1.801 1 90.19 63 LYS B O 1
ATOM 1837 N N . LYS B 1 64 ? 22.625 12.617 2.744 1 90.06 64 LYS B N 1
ATOM 1838 C CA . LYS B 1 64 ? 23.703 12.195 3.637 1 90.06 64 LYS B CA 1
ATOM 1839 C C . LYS B 1 64 ? 23.766 10.672 3.736 1 90.06 64 LYS B C 1
ATOM 1841 O O . LYS B 1 64 ? 22.766 10.023 4.055 1 90.06 64 LYS B O 1
ATOM 1846 N N . ASP B 1 65 ? 25.016 10.078 3.424 1 91.38 65 ASP B N 1
ATOM 1847 C CA . ASP B 1 65 ? 25.219 8.641 3.482 1 91.38 65 ASP B CA 1
ATOM 1848 C C . ASP B 1 65 ? 24.172 7.891 2.666 1 91.38 65 ASP B C 1
ATOM 1850 O O . ASP B 1 65 ? 23.578 6.922 3.145 1 91.38 65 ASP B O 1
ATOM 1854 N N . GLY B 1 66 ? 23.719 8.492 1.52 1 88.06 66 GLY B N 1
ATOM 1855 C CA . GLY B 1 66 ? 22.828 7.852 0.58 1 88.06 66 GLY B CA 1
ATOM 1856 C C . GLY B 1 66 ? 21.359 8 0.959 1 88.06 66 GLY B C 1
ATOM 1857 O O . GLY B 1 66 ? 20.484 7.387 0.344 1 88.06 66 GLY B O 1
ATOM 1858 N N . LYS B 1 67 ? 21.109 8.836 1.977 1 95.25 67 LYS B N 1
ATOM 1859 C CA . LYS B 1 67 ? 19.719 9.031 2.424 1 95.25 67 LYS B CA 1
ATOM 1860 C C . LYS B 1 67 ? 19.281 10.477 2.221 1 95.25 67 LYS B C 1
ATOM 1862 O O . LYS B 1 67 ? 20.062 11.406 2.42 1 95.25 67 LYS B O 1
ATOM 1867 N N . PHE B 1 68 ? 18.062 10.609 1.849 1 96.25 68 PHE B N 1
ATOM 1868 C CA . PHE B 1 68 ? 17.469 11.938 1.787 1 96.25 68 PHE B CA 1
ATOM 1869 C C . PHE B 1 68 ? 17.25 12.5 3.188 1 96.25 68 PHE B C 1
ATOM 1871 O O . PHE B 1 68 ? 16.781 11.789 4.082 1 96.25 68 PHE B O 1
ATOM 1878 N N . ILE B 1 69 ? 17.625 13.742 3.367 1 97.12 69 ILE B N 1
ATOM 1879 C CA . ILE B 1 69 ? 17.422 14.422 4.641 1 97.12 69 ILE B CA 1
ATOM 1880 C C . ILE B 1 69 ? 16.391 15.539 4.457 1 97.12 69 ILE B C 1
ATOM 1882 O O . ILE B 1 69 ? 16.562 16.406 3.598 1 97.12 69 ILE B O 1
ATOM 1886 N N . LEU B 1 70 ? 15.352 15.469 5.215 1 96.19 70 LEU B N 1
ATOM 1887 C CA . LEU B 1 70 ? 14.305 16.484 5.152 1 96.19 70 LEU B CA 1
ATOM 1888 C C . LEU B 1 70 ? 14.047 17.078 6.527 1 96.19 70 LEU B C 1
ATOM 1890 O O . LEU B 1 70 ? 13.852 16.344 7.504 1 96.19 70 LEU B O 1
ATOM 1894 N N . LYS B 1 71 ? 14.047 18.406 6.617 1 96.06 71 LYS B N 1
ATOM 1895 C CA . LYS B 1 71 ? 13.727 19.109 7.855 1 96.06 71 LYS B CA 1
ATOM 1896 C C . LYS B 1 71 ? 12.352 19.766 7.773 1 96.06 71 LYS B C 1
ATOM 1898 O O . LYS B 1 71 ? 12.055 20.484 6.816 1 96.06 71 LYS B O 1
ATOM 1903 N N . LYS B 1 72 ? 11.531 19.422 8.719 1 97.19 72 LYS B N 1
ATOM 1904 C CA . LYS B 1 72 ? 10.188 19.984 8.805 1 97.19 72 LYS B CA 1
ATOM 1905 C C . LYS B 1 72 ? 9.914 20.547 10.195 1 97.19 72 LYS B C 1
ATOM 1907 O O . LYS B 1 72 ? 9.102 19.984 10.938 1 97.19 72 LYS B O 1
ATOM 1912 N N . PRO B 1 73 ? 10.5 21.719 10.461 1 97.19 73 PRO B N 1
ATOM 1913 C CA . PRO B 1 73 ? 10.344 22.297 11.805 1 97.19 73 PRO B CA 1
ATOM 1914 C C . PRO B 1 73 ? 8.922 22.781 12.07 1 97.19 73 PRO B C 1
ATOM 1916 O O . PRO B 1 73 ? 8.508 22.891 13.227 1 97.19 73 PRO B O 1
ATOM 1919 N N . ASN B 1 74 ? 8.172 23.031 11.062 1 96.94 74 ASN B N 1
ATOM 1920 C CA . ASN B 1 74 ? 6.852 23.641 11.203 1 96.94 74 ASN B CA 1
ATOM 1921 C C . ASN B 1 74 ? 5.77 22.594 11.445 1 96.94 74 ASN B C 1
ATOM 1923 O O . ASN B 1 74 ? 4.609 22.938 11.68 1 96.94 74 ASN B O 1
ATOM 1927 N N . ILE B 1 75 ? 6.105 21.297 11.367 1 98.12 75 ILE B N 1
ATOM 1928 C CA . ILE B 1 75 ? 5.156 20.219 11.625 1 98.12 75 ILE B CA 1
ATOM 1929 C C . ILE B 1 75 ? 5.617 19.406 12.836 1 98.12 75 ILE B C 1
ATOM 1931 O O . ILE B 1 75 ? 6.727 18.875 12.844 1 98.12 75 ILE B O 1
ATOM 1935 N N . SER B 1 76 ? 4.781 19.359 13.852 1 97.19 76 SER B N 1
ATOM 1936 C CA . SER B 1 76 ? 5.141 18.609 15.055 1 97.19 76 SER B CA 1
ATOM 1937 C C . SER B 1 76 ? 5.324 17.125 14.75 1 97.19 76 SER B C 1
ATOM 1939 O O . SER B 1 76 ? 4.719 16.594 13.812 1 97.19 76 SER B O 1
ATOM 1941 N N . PRO B 1 77 ? 6.086 16.422 15.57 1 97.62 77 PRO B N 1
ATOM 1942 C CA . PRO B 1 77 ? 6.293 14.984 15.367 1 97.62 77 PRO B CA 1
ATOM 1943 C C . PRO B 1 77 ? 4.988 14.188 15.391 1 97.62 77 PRO B C 1
ATOM 1945 O O . PRO B 1 77 ? 4.793 13.289 14.57 1 97.62 77 PRO B O 1
ATOM 1948 N N . HIS B 1 78 ? 4.16 14.539 16.219 1 96.94 78 HIS B N 1
ATOM 1949 C CA . HIS B 1 78 ? 2.898 13.812 16.359 1 96.94 78 HIS B CA 1
ATOM 1950 C C . HIS B 1 78 ? 2.039 13.961 15.109 1 96.94 78 HIS B C 1
ATOM 1952 O O . HIS B 1 78 ? 1.523 12.969 14.594 1 96.94 78 HIS B O 1
ATOM 1958 N N . LEU B 1 79 ? 1.898 15.133 14.586 1 97.75 79 LEU B N 1
ATOM 1959 C CA . LEU B 1 79 ? 1.101 15.375 13.383 1 97.75 79 LEU B CA 1
ATOM 1960 C C . LEU B 1 79 ? 1.733 14.711 12.164 1 97.75 79 LEU B C 1
ATOM 1962 O O . LEU B 1 79 ? 1.027 14.172 11.312 1 97.75 79 LEU B O 1
ATOM 1966 N N . PHE B 1 80 ? 3.035 14.758 12.148 1 98.19 80 PHE B N 1
ATOM 1967 C CA . PHE B 1 80 ? 3.715 14.141 11.016 1 98.19 80 PHE B CA 1
ATOM 1968 C C . PHE B 1 80 ? 3.518 12.633 11.023 1 98.19 80 PHE B C 1
ATOM 1970 O O . PHE B 1 80 ? 3.363 12.016 9.969 1 98.19 80 PHE B O 1
ATOM 1977 N N . ASP B 1 81 ? 3.52 12.086 12.203 1 97.12 81 ASP B N 1
ATOM 1978 C CA . ASP B 1 81 ? 3.248 10.656 12.336 1 97.12 81 ASP B CA 1
ATOM 1979 C C . ASP B 1 81 ? 1.864 10.305 11.797 1 97.12 81 ASP B C 1
ATOM 1981 O O . ASP B 1 81 ? 1.704 9.32 11.07 1 97.12 81 ASP B O 1
ATOM 1985 N N . ILE B 1 82 ? 0.876 11.07 12.086 1 97.81 82 ILE B N 1
ATOM 1986 C CA . ILE B 1 82 ? -0.486 10.867 11.602 1 97.81 82 ILE B CA 1
ATOM 1987 C C . ILE B 1 82 ? -0.508 10.93 10.078 1 97.81 82 ILE B C 1
ATOM 1989 O O . ILE B 1 82 ? -1.126 10.094 9.422 1 97.81 82 ILE B O 1
ATOM 1993 N N . ILE B 1 83 ? 0.218 11.875 9.555 1 98.31 83 ILE B N 1
ATOM 1994 C CA . ILE B 1 83 ? 0.253 12.094 8.109 1 98.31 83 ILE B CA 1
ATOM 1995 C C . ILE B 1 83 ? 0.942 10.906 7.434 1 98.31 83 ILE B C 1
ATOM 1997 O O . ILE B 1 83 ? 0.431 10.367 6.449 1 98.31 83 ILE B O 1
ATOM 2001 N N . LEU B 1 84 ? 2.051 10.484 7.965 1 98.06 84 LEU B N 1
ATOM 2002 C CA . LEU B 1 84 ? 2.814 9.398 7.359 1 98.06 84 LEU B CA 1
ATOM 2003 C C . LEU B 1 84 ? 2.045 8.086 7.434 1 98.06 84 LEU B C 1
ATOM 2005 O O . LEU B 1 84 ? 2.1 7.277 6.508 1 98.06 84 LEU B O 1
ATOM 2009 N N . ARG B 1 85 ? 1.38 7.926 8.508 1 97.31 85 ARG B N 1
ATOM 2010 C CA . ARG B 1 85 ? 0.542 6.734 8.586 1 97.31 85 ARG B CA 1
ATOM 2011 C C . ARG B 1 85 ? -0.495 6.719 7.469 1 97.31 85 ARG B C 1
ATOM 2013 O O . ARG B 1 85 ? -0.715 5.688 6.832 1 97.31 85 ARG B O 1
ATOM 2020 N N . PHE B 1 86 ? -1.033 7.832 7.191 1 98.19 86 PHE B N 1
ATOM 2021 C CA . PHE B 1 86 ? -1.986 7.898 6.09 1 98.19 86 PHE B CA 1
ATOM 2022 C C . PHE B 1 86 ? -1.296 7.621 4.758 1 98.19 86 PHE B C 1
ATOM 2024 O O .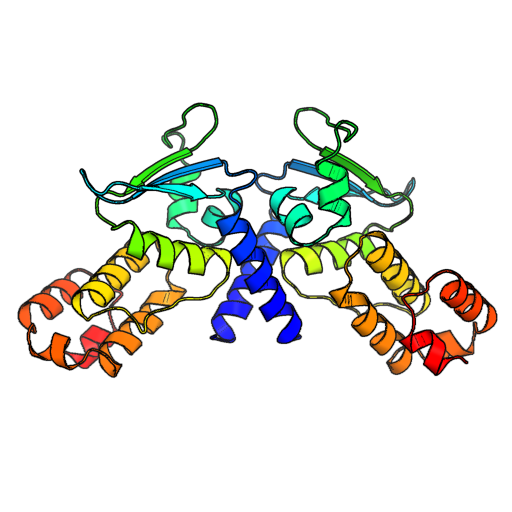 PHE B 1 86 ? -1.829 6.895 3.916 1 98.19 86 PHE B O 1
ATOM 2031 N N . ILE B 1 87 ? -0.172 8.203 4.617 1 97.94 87 ILE B N 1
ATOM 2032 C CA . ILE B 1 87 ? 0.559 8.023 3.365 1 97.94 87 ILE B CA 1
ATOM 2033 C C . ILE B 1 87 ? 0.844 6.543 3.139 1 97.94 87 ILE B C 1
ATOM 2035 O O . ILE B 1 87 ? 0.667 6.031 2.029 1 97.94 87 ILE B O 1
ATOM 2039 N N . TYR B 1 88 ? 1.191 5.848 4.152 1 97.31 88 TYR B N 1
ATOM 2040 C CA . TYR B 1 88 ? 1.597 4.453 4.012 1 97.31 88 TYR B CA 1
ATOM 2041 C C . TYR B 1 88 ? 0.381 3.541 3.883 1 97.31 88 TYR B C 1
ATOM 2043 O O . TYR B 1 88 ? 0.377 2.611 3.072 1 97.31 88 TYR B O 1
ATOM 2051 N N . CYS B 1 89 ? -0.605 3.834 4.707 1 97.31 89 CYS B N 1
ATOM 2052 C CA . CYS B 1 89 ? -1.579 2.756 4.824 1 97.31 89 CYS B CA 1
ATOM 2053 C C . CYS B 1 89 ? -2.992 3.266 4.562 1 97.31 89 CYS B C 1
ATOM 2055 O O . CYS B 1 89 ? -3.949 2.49 4.578 1 97.31 89 CYS B O 1
ATOM 2057 N N . GLY B 1 90 ? -3.207 4.523 4.395 1 96.75 90 GLY B N 1
ATOM 2058 C CA . GLY B 1 90 ? -4.5 5.07 4.008 1 96.75 90 GLY B CA 1
ATOM 2059 C C . GLY B 1 90 ? -5.441 5.254 5.184 1 96.75 90 GLY B C 1
ATOM 2060 O O . GLY B 1 90 ? -6.645 5.449 5 1 96.75 90 GLY B O 1
ATOM 2061 N N . ASN B 1 91 ? -4.859 5.215 6.355 1 94.38 91 ASN B N 1
ATOM 2062 C CA . ASN B 1 91 ? -5.672 5.402 7.551 1 94.38 91 ASN B CA 1
ATOM 2063 C C . ASN B 1 91 ? -5.289 6.68 8.289 1 94.38 91 ASN B C 1
ATOM 2065 O O . ASN B 1 91 ? -4.105 6.977 8.453 1 94.38 91 ASN B O 1
ATOM 2069 N N . ILE B 1 92 ? -6.316 7.414 8.633 1 95.88 92 ILE B N 1
ATOM 2070 C CA . ILE B 1 92 ? -6.062 8.641 9.375 1 95.88 92 ILE B CA 1
ATOM 2071 C C . ILE B 1 92 ? -6.906 8.664 10.648 1 95.88 92 ILE B C 1
ATOM 2073 O O . ILE B 1 92 ? -8.109 8.391 10.609 1 95.88 92 ILE B O 1
ATOM 2077 N N . GLU B 1 93 ? -6.277 8.984 11.742 1 94.69 93 GLU B N 1
ATOM 2078 C CA . GLU B 1 93 ? -6.938 9.062 13.047 1 94.69 93 GLU B CA 1
ATOM 2079 C C . GLU B 1 93 ? -7.004 10.5 13.547 1 94.69 93 GLU B C 1
ATOM 2081 O O . GLU B 1 93 ? -5.973 11.109 13.836 1 94.69 93 GLU B O 1
ATOM 2086 N N . LEU B 1 94 ? -8.297 11.008 13.656 1 96.56 94 LEU B N 1
ATOM 2087 C CA . LEU B 1 94 ? -8.484 12.398 14.047 1 96.56 94 LEU B CA 1
ATOM 2088 C C . LEU B 1 94 ? -9.117 12.5 15.43 1 96.56 94 LEU B C 1
ATOM 2090 O O . LEU B 1 94 ? -9.094 13.555 16.047 1 96.56 94 LEU B O 1
ATOM 2094 N N . LYS B 1 95 ? -9.75 11.5 15.945 1 93.25 95 LYS B N 1
ATOM 2095 C CA . LYS B 1 95 ? -10.617 11.5 17.125 1 93.25 95 LYS B CA 1
ATOM 2096 C C . LYS B 1 95 ? -9.891 12.078 18.328 1 93.25 95 LYS B C 1
ATOM 2098 O O . LYS B 1 95 ? -10.516 12.688 19.203 1 93.25 95 LYS B O 1
ATOM 2103 N N . ASN B 1 96 ? -8.625 11.945 18.469 1 91.5 96 ASN B N 1
ATOM 2104 C CA . ASN B 1 96 ? -7.938 12.375 19.688 1 91.5 96 ASN B CA 1
ATOM 2105 C C . ASN B 1 96 ? -7.285 13.742 19.5 1 91.5 96 ASN B C 1
ATOM 2107 O O . ASN B 1 96 ? -6.625 14.25 20.422 1 91.5 96 ASN B O 1
ATOM 2111 N N . LEU B 1 97 ? -7.641 14.383 18.469 1 96.75 97 LEU B N 1
ATOM 2112 C CA . LEU B 1 97 ? -7.059 15.695 18.234 1 96.75 97 LEU B CA 1
ATOM 2113 C C . LEU B 1 97 ? -8.016 16.797 18.656 1 96.75 97 LEU B C 1
ATOM 2115 O O . LEU B 1 97 ? -9.227 16.703 18.438 1 96.75 97 LEU B O 1
ATOM 2119 N N . GLN B 1 98 ? -7.465 17.797 19.219 1 96.38 98 GLN B N 1
ATOM 2120 C CA . GLN B 1 98 ? -8.234 18.984 19.562 1 96.38 98 GLN B CA 1
ATOM 2121 C C . GLN B 1 98 ? -8.25 19.984 18.422 1 96.38 98 GLN B C 1
ATOM 2123 O O . GLN B 1 98 ? -7.449 19.875 17.484 1 96.38 98 GLN B O 1
ATOM 2128 N N . GLY B 1 99 ? -9.094 20.984 18.484 1 96.88 99 GLY B N 1
ATOM 2129 C CA . GLY B 1 99 ? -9.352 21.938 17.422 1 96.88 99 GLY B CA 1
ATOM 2130 C C . GLY B 1 99 ? -8.086 22.547 16.828 1 96.88 99 GLY B C 1
ATOM 2131 O O . GLY B 1 99 ? -7.848 22.453 15.625 1 96.88 99 GLY B O 1
ATOM 2132 N N . PRO B 1 100 ? -7.246 23.109 17.688 1 96.69 100 PRO B N 1
ATOM 2133 C CA . PRO B 1 100 ? -6.023 23.719 17.172 1 96.69 100 PRO B CA 1
ATOM 2134 C C . PRO B 1 100 ? -5.125 22.719 16.438 1 96.69 100 PRO B C 1
ATOM 2136 O O . PRO B 1 100 ? -4.512 23.062 15.43 1 96.69 100 PRO B O 1
ATOM 2139 N N . ASP B 1 101 ? -5.121 21.484 16.922 1 97.44 101 ASP B N 1
ATOM 2140 C CA . ASP B 1 101 ? -4.273 20.469 16.312 1 97.44 101 ASP B CA 1
ATOM 2141 C C . ASP B 1 101 ? -4.848 20 14.977 1 97.44 101 ASP B C 1
ATOM 2143 O O . ASP B 1 101 ? -4.102 19.703 14.039 1 97.44 101 ASP B O 1
ATOM 2147 N N . VAL B 1 102 ? -6.16 19.953 14.922 1 98.12 102 VAL B N 1
ATOM 2148 C CA . VAL B 1 102 ? -6.797 19.578 13.664 1 98.12 102 VAL B CA 1
ATOM 2149 C C . VAL B 1 102 ? -6.516 20.641 12.602 1 98.12 102 VAL B C 1
ATOM 2151 O O . VAL B 1 102 ? -6.242 20.312 11.445 1 98.12 102 VAL B O 1
ATOM 2154 N N . LEU B 1 103 ? -6.582 21.906 13.023 1 97.75 103 LEU B N 1
ATOM 2155 C CA . LEU B 1 103 ? -6.301 22.984 12.086 1 97.75 103 LEU B CA 1
ATOM 2156 C C . LEU B 1 103 ? -4.852 22.922 11.617 1 97.75 103 LEU B C 1
ATOM 2158 O O . LEU B 1 103 ? -4.574 23.078 10.422 1 97.75 103 LEU B O 1
ATOM 2162 N N . LYS B 1 104 ? -3.951 22.672 12.539 1 97.69 104 LYS B N 1
ATOM 2163 C CA . LYS B 1 104 ? -2.541 22.531 12.188 1 97.69 104 LYS B CA 1
ATOM 2164 C C . LYS B 1 104 ? -2.32 21.344 11.25 1 97.69 104 LYS B C 1
ATOM 2166 O O . LYS B 1 104 ? -1.503 21.422 10.328 1 97.69 104 LYS B O 1
ATOM 2171 N N . LEU B 1 105 ? -3.008 20.266 11.477 1 98.44 105 LEU B N 1
ATOM 2172 C CA . LEU B 1 105 ? -2.943 19.094 10.609 1 98.44 105 LEU B CA 1
ATOM 2173 C C . LEU B 1 105 ? -3.41 19.453 9.203 1 98.44 105 LEU B C 1
ATOM 2175 O O . LEU B 1 105 ? -2.783 19.047 8.219 1 98.44 105 LEU B O 1
ATOM 2179 N N . LEU B 1 106 ? -4.504 20.203 9.125 1 98.38 106 LEU B N 1
ATOM 2180 C CA . LEU B 1 106 ? -5.047 20.625 7.84 1 98.38 106 LEU B CA 1
ATOM 2181 C C . LEU B 1 106 ? -4.023 21.438 7.055 1 98.38 106 LEU B C 1
ATOM 2183 O O . LEU B 1 106 ? -3.807 21.188 5.863 1 98.38 106 LEU B O 1
ATOM 2187 N N . ILE B 1 107 ? -3.367 22.297 7.711 1 98.19 107 ILE B N 1
ATOM 2188 C CA . ILE B 1 107 ? -2.359 23.156 7.09 1 98.19 107 ILE B CA 1
ATOM 2189 C C . ILE B 1 107 ? -1.181 22.297 6.621 1 98.19 107 ILE B C 1
ATOM 2191 O O . ILE B 1 107 ? -0.683 22.469 5.508 1 98.19 107 ILE B O 1
ATOM 2195 N N . ALA B 1 108 ? -0.769 21.375 7.43 1 98.12 108 ALA B N 1
ATOM 2196 C CA . ALA B 1 108 ? 0.357 20.5 7.109 1 98.12 108 ALA B CA 1
ATOM 2197 C C . ALA B 1 108 ? 0.039 19.625 5.906 1 98.12 108 ALA B C 1
ATOM 2199 O O . ALA B 1 108 ? 0.877 19.438 5.02 1 98.12 108 ALA B O 1
ATOM 2200 N N . VAL B 1 109 ? -1.131 19.047 5.879 1 98.19 109 VAL B N 1
ATOM 2201 C CA . VAL B 1 109 ? -1.553 18.156 4.793 1 98.19 109 VAL B CA 1
ATOM 2202 C C . VAL B 1 109 ? -1.588 18.938 3.48 1 98.19 109 VAL B C 1
ATOM 2204 O O . VAL B 1 109 ? -1.229 18.406 2.428 1 98.19 109 VAL B O 1
ATOM 2207 N N . GLU B 1 110 ? -2.088 20.172 3.582 1 97.88 110 GLU B N 1
ATOM 2208 C CA . GLU B 1 110 ? -2.074 21.016 2.396 1 97.88 110 GLU B CA 1
ATOM 2209 C C . GLU B 1 110 ? -0.647 21.297 1.928 1 97.88 110 GLU B C 1
ATOM 2211 O O . GLU B 1 110 ? -0.356 21.219 0.732 1 97.88 110 GLU B O 1
ATOM 2216 N N . GLU B 1 111 ? 0.249 21.609 2.844 1 96.88 111 GLU B N 1
ATOM 2217 C CA . GLU B 1 111 ? 1.65 21.875 2.529 1 96.88 111 GLU B CA 1
ATOM 2218 C C . GLU B 1 111 ? 2.297 20.672 1.849 1 96.88 111 GLU B C 1
ATOM 2220 O O . GLU B 1 111 ? 3.059 20.828 0.892 1 96.88 111 GLU B O 1
ATOM 2225 N N . LEU B 1 112 ? 1.984 19.5 2.336 1 97.06 112 LEU B N 1
ATOM 2226 C CA . LEU B 1 112 ? 2.6 18.266 1.83 1 97.06 112 LEU B CA 1
ATOM 2227 C C . LEU B 1 112 ? 1.837 17.734 0.623 1 97.06 112 LEU B C 1
ATOM 2229 O O . LEU B 1 112 ? 2.109 16.641 0.15 1 97.06 112 LEU B O 1
ATOM 2233 N N . ASN B 1 113 ? 0.82 18.469 0.194 1 96.56 113 ASN B N 1
ATOM 2234 C CA . ASN B 1 113 ? 0.063 18.203 -1.022 1 96.56 113 ASN B CA 1
ATOM 2235 C C . ASN B 1 113 ? -0.623 16.844 -0.962 1 96.56 113 ASN B C 1
ATOM 2237 O O . ASN B 1 113 ? -0.532 16.047 -1.905 1 96.56 113 ASN B O 1
ATOM 2241 N N . ILE B 1 114 ? -1.169 16.531 0.215 1 96.31 114 ILE B N 1
ATOM 2242 C CA . ILE B 1 114 ? -2.025 15.367 0.353 1 96.31 114 ILE B CA 1
ATOM 2243 C C . ILE B 1 114 ? -3.486 15.766 0.165 1 96.31 114 ILE B C 1
ATOM 2245 O O . ILE B 1 114 ? -4.262 15.781 1.124 1 96.31 114 ILE B O 1
ATOM 2249 N N . GLN B 1 115 ? -3.869 15.906 -1.045 1 93.88 115 GLN B N 1
ATOM 2250 C CA . GLN B 1 115 ? -5.117 16.547 -1.425 1 93.88 115 GLN B CA 1
ATOM 2251 C C . GLN B 1 115 ? -6.324 15.727 -0.982 1 93.88 115 GLN B C 1
ATOM 2253 O O . GLN B 1 115 ? -7.363 16.281 -0.615 1 93.88 115 GLN B O 1
ATOM 2258 N N . GLN B 1 116 ? -6.145 14.492 -0.872 1 93 116 GLN B N 1
ATOM 2259 C CA . GLN B 1 116 ? -7.246 13.578 -0.583 1 93 116 GLN B CA 1
ATOM 2260 C C . GLN B 1 116 ? -7.773 13.789 0.834 1 93 116 GLN B C 1
ATOM 2262 O O . GLN B 1 116 ? -8.914 13.422 1.138 1 93 116 GLN B O 1
ATOM 2267 N N . LEU B 1 117 ? -6.984 14.43 1.597 1 96.38 117 LEU B N 1
ATOM 2268 C CA . LEU B 1 117 ? -7.355 14.523 3.004 1 96.38 117 LEU B CA 1
ATOM 2269 C C . LEU B 1 117 ? -7.977 15.883 3.314 1 96.38 117 LEU B C 1
ATOM 2271 O O . LEU B 1 117 ? -8.594 16.062 4.367 1 96.38 117 LEU B O 1
ATOM 2275 N N . ILE B 1 118 ? -7.828 16.828 2.455 1 97.44 118 ILE B N 1
ATOM 2276 C CA . ILE B 1 118 ? -8.18 18.203 2.76 1 97.44 118 ILE B CA 1
ATOM 2277 C C . ILE B 1 118 ? -9.664 18.312 3.09 1 97.44 118 ILE B C 1
ATOM 2279 O O . ILE B 1 118 ? -10.039 18.797 4.16 1 97.44 118 ILE B O 1
ATOM 2283 N N . SER B 1 119 ? -10.461 17.797 2.244 1 96.75 119 SER B N 1
ATOM 2284 C CA . SER B 1 119 ? -11.898 17.875 2.484 1 96.75 119 SER B CA 1
ATOM 2285 C C . SER B 1 119 ? -12.297 17.062 3.717 1 96.75 119 SER B C 1
ATOM 2287 O O . SER B 1 119 ? -13.141 17.5 4.5 1 96.75 119 SER B O 1
ATOM 2289 N N . HIS B 1 120 ? -11.664 15.953 3.889 1 96.88 120 HIS B N 1
ATOM 2290 C CA . HIS B 1 120 ? -11.977 15.078 5.008 1 96.88 120 HIS B CA 1
ATOM 2291 C C . HIS B 1 120 ? -11.68 15.75 6.344 1 96.88 120 HIS B C 1
ATOM 2293 O O . HIS B 1 120 ? -12.492 15.703 7.266 1 96.88 120 HIS B O 1
ATOM 2299 N N . ILE B 1 121 ? -10.586 16.406 6.453 1 98 121 ILE B N 1
ATOM 2300 C CA . ILE B 1 121 ? -10.18 17.047 7.699 1 98 121 ILE B CA 1
ATOM 2301 C C . ILE B 1 121 ? -11.055 18.266 7.961 1 98 121 ILE B C 1
ATOM 2303 O O . ILE B 1 121 ? -11.445 18.531 9.102 1 98 121 ILE B O 1
ATOM 2307 N N . GLN B 1 122 ? -11.344 19.031 6.875 1 97.88 122 GLN B N 1
ATOM 2308 C CA . GLN B 1 122 ? -12.25 20.172 7.035 1 97.88 122 GLN B CA 1
ATOM 2309 C C . GLN B 1 122 ? -13.602 19.719 7.59 1 97.88 122 GLN B C 1
ATOM 2311 O O . GLN B 1 122 ? -14.125 20.328 8.523 1 97.88 122 GLN B O 1
ATOM 2316 N N . GLU B 1 123 ? -14.102 18.656 7.023 1 97.06 123 GLU B N 1
ATOM 2317 C CA . GLU B 1 123 ? -15.391 18.141 7.469 1 97.06 123 GLU B CA 1
ATOM 2318 C C . GLU B 1 123 ? -15.336 17.703 8.93 1 97.06 123 GLU B C 1
ATOM 2320 O O . GLU B 1 123 ? -16.281 17.938 9.688 1 97.06 123 GLU B O 1
ATOM 2325 N N . TYR B 1 124 ? -14.281 17.109 9.281 1 97.38 124 TYR B N 1
ATOM 2326 C CA . TYR B 1 124 ? -14.102 16.688 10.664 1 97.38 124 TYR B CA 1
ATOM 2327 C C . TYR B 1 124 ? -14.086 17.891 11.602 1 97.38 124 TYR B C 1
ATOM 2329 O O . TYR B 1 124 ? -14.727 17.875 12.656 1 97.38 124 TYR B O 1
ATOM 2337 N N . LEU B 1 125 ? -13.336 18.922 11.227 1 96.81 125 LEU B N 1
ATOM 2338 C CA . LEU B 1 125 ? -13.242 20.141 12.016 1 96.81 125 LEU B CA 1
ATOM 2339 C C . LEU B 1 125 ? -14.625 20.75 12.227 1 96.81 125 LEU B C 1
ATOM 2341 O O . LEU B 1 125 ? -14.984 21.109 13.352 1 96.81 125 LEU B O 1
ATOM 2345 N N . ILE B 1 126 ? -15.398 20.812 11.211 1 96.88 126 ILE B N 1
ATOM 2346 C CA . ILE B 1 126 ? -16.719 21.438 11.219 1 96.88 126 ILE B CA 1
ATOM 2347 C C . ILE B 1 126 ? -17.672 20.609 12.086 1 96.88 126 ILE B C 1
ATOM 2349 O O . ILE B 1 126 ? -18.438 21.172 12.867 1 96.88 126 ILE B O 1
ATOM 2353 N N . LYS B 1 127 ? -17.484 19.312 11.984 1 96.81 127 LYS B N 1
ATOM 2354 C CA . LYS B 1 127 ? -18.438 18.438 12.656 1 96.81 127 LYS B CA 1
ATOM 2355 C C . LYS B 1 127 ? -18.078 18.234 14.125 1 96.81 127 LYS B C 1
ATOM 2357 O O . LYS B 1 127 ? -18.953 18.188 14.992 1 96.81 127 LYS B O 1
ATOM 2362 N N . HIS B 1 128 ? -16.781 18.172 14.453 1 96.5 128 HIS B N 1
ATOM 2363 C CA . HIS B 1 128 ? -16.391 17.672 15.773 1 96.5 128 HIS B CA 1
ATOM 2364 C C . HIS B 1 128 ? -15.656 18.734 16.578 1 96.5 128 HIS B C 1
ATOM 2366 O O . HIS B 1 128 ? -15.43 18.562 17.781 1 96.5 128 HIS B O 1
ATOM 2372 N N . GLN B 1 129 ? -15.281 19.812 15.898 1 94.94 129 GLN B N 1
ATOM 2373 C CA . GLN B 1 129 ? -14.547 20.859 16.594 1 94.94 129 GLN B CA 1
ATOM 2374 C C . GLN B 1 129 ? -15.234 22.219 16.422 1 94.94 129 GLN B C 1
ATOM 2376 O O . GLN B 1 129 ? -14.562 23.234 16.188 1 94.94 129 GLN B O 1
ATOM 2381 N N . THR B 1 130 ? -16.484 22.234 16.438 1 93.25 130 THR B N 1
ATOM 2382 C CA . THR B 1 130 ? -17.297 23.422 16.188 1 93.25 130 THR B CA 1
ATOM 2383 C C . THR B 1 130 ? -17.047 24.484 17.25 1 93.25 130 THR B C 1
ATOM 2385 O O . THR B 1 130 ? -17.016 25.688 16.938 1 93.25 130 THR B O 1
ATOM 2388 N N . VAL B 1 131 ? -16.938 24.109 18.484 1 95.25 131 VAL B N 1
ATOM 2389 C CA . VAL B 1 131 ? -16.719 25.031 19.578 1 95.25 131 VAL B CA 1
ATOM 2390 C C . VAL B 1 131 ? -15.43 25.812 19.359 1 95.25 131 VAL B C 1
ATOM 2392 O O . VAL B 1 131 ? -15.391 27.031 19.531 1 95.25 131 VAL B O 1
ATOM 2395 N N . PHE B 1 132 ? -14.453 25.109 18.938 1 96.25 132 PHE B N 1
ATOM 2396 C CA . PHE B 1 132 ? -13.172 25.734 18.641 1 96.25 132 PHE B CA 1
ATOM 2397 C C . PHE B 1 132 ? -13.32 26.75 17.516 1 96.25 132 PHE B C 1
ATOM 2399 O O . PHE B 1 132 ? -12.758 27.844 17.594 1 96.25 132 PHE B O 1
ATOM 2406 N N . LEU B 1 133 ? -14.078 26.438 16.531 1 95.12 133 LEU B N 1
ATOM 2407 C CA . LEU B 1 133 ? -14.289 27.312 15.398 1 95.12 133 LEU B CA 1
ATOM 2408 C C . LEU B 1 133 ? -15.008 28.594 15.828 1 95.12 133 LEU B C 1
ATOM 2410 O O . LEU B 1 133 ? -14.625 29.688 15.414 1 95.12 133 LEU B O 1
ATOM 2414 N N . HIS B 1 134 ? -15.906 28.391 16.703 1 94.31 134 HIS B N 1
ATOM 2415 C CA . HIS B 1 134 ? -16.719 29.516 17.156 1 94.31 134 HIS B CA 1
ATOM 2416 C C . HIS B 1 134 ? -15.922 30.422 18.094 1 94.31 134 HIS B C 1
ATOM 2418 O O . HIS B 1 134 ? -16.125 31.641 18.109 1 94.31 134 HIS B O 1
ATOM 2424 N N . GLN B 1 135 ? -15.023 29.875 18.781 1 95.62 135 GLN B N 1
ATOM 2425 C CA . GLN B 1 135 ? -14.281 30.625 19.797 1 95.62 135 GLN B CA 1
ATOM 2426 C C . GLN B 1 135 ? -13.094 31.344 19.172 1 95.62 135 GLN B C 1
ATOM 2428 O O . GLN B 1 135 ? -12.531 32.25 19.781 1 95.62 135 GLN B O 1
ATOM 2433 N N . ASN B 1 136 ? -12.766 31.062 17.938 1 93.62 136 ASN B N 1
ATOM 2434 C CA . ASN B 1 136 ? -11.602 31.656 17.281 1 93.62 136 ASN B CA 1
ATOM 2435 C C . ASN B 1 136 ? -11.93 32.094 15.867 1 93.62 136 ASN B C 1
ATOM 2437 O O . ASN B 1 136 ? -11.195 31.766 14.93 1 93.62 136 ASN B O 1
ATOM 2441 N N . PRO B 1 137 ? -12.961 32.844 15.672 1 92.94 137 PRO B N 1
ATOM 2442 C CA . PRO B 1 137 ? -13.43 33.156 14.32 1 92.94 137 PRO B CA 1
ATOM 2443 C C . PRO B 1 137 ? -12.398 33.906 13.5 1 92.94 137 PRO B C 1
ATOM 2445 O O . PRO B 1 137 ? -12.203 33.625 12.312 1 92.94 137 PRO B O 1
ATOM 2448 N N . THR B 1 138 ? -11.695 34.875 14.117 1 94.25 138 THR B N 1
ATOM 2449 C CA . THR B 1 138 ? -10.742 35.688 13.375 1 94.25 138 THR B CA 1
ATOM 2450 C C . THR B 1 138 ? -9.555 34.844 12.906 1 94.25 138 THR B C 1
ATOM 2452 O O . THR B 1 138 ? -9.148 34.938 11.75 1 94.25 138 THR B O 1
ATOM 2455 N N . GLY B 1 139 ? -9.039 34 13.789 1 94.81 139 GLY B N 1
ATOM 2456 C CA . GLY B 1 139 ? -7.922 33.125 13.438 1 94.81 139 GLY B CA 1
ATOM 2457 C C . GLY B 1 139 ? -8.25 32.156 12.328 1 94.81 139 GLY B C 1
ATOM 2458 O O . GLY B 1 139 ? -7.438 31.922 11.438 1 94.81 139 GLY B O 1
ATOM 2459 N N . ILE B 1 140 ? -9.43 31.656 12.406 1 95.62 140 ILE B N 1
ATOM 2460 C CA . ILE B 1 140 ? -9.875 30.688 11.414 1 95.62 140 ILE B CA 1
ATOM 2461 C C . ILE B 1 140 ? -10.039 31.375 10.062 1 95.62 140 ILE B C 1
ATOM 2463 O O . ILE B 1 140 ? -9.594 30.859 9.039 1 95.62 140 ILE B O 1
ATOM 2467 N N . LEU B 1 141 ? -10.656 32.531 10.078 1 94.62 141 LEU B N 1
ATOM 2468 C CA . LEU B 1 141 ? -10.875 33.281 8.844 1 94.62 141 LEU B CA 1
ATOM 2469 C C . LEU B 1 141 ? -9.547 33.656 8.203 1 94.62 141 LEU B C 1
ATOM 2471 O O . LEU B 1 141 ? -9.391 33.594 6.98 1 94.62 141 LEU B O 1
ATOM 2475 N N . GLU B 1 142 ? -8.641 34.094 9.008 1 96.19 142 GLU B N 1
ATOM 2476 C CA . GLU B 1 142 ? -7.316 34.438 8.5 1 96.19 142 GLU B CA 1
ATOM 2477 C C . GLU B 1 142 ? -6.66 33.219 7.836 1 96.19 142 GLU B C 1
ATOM 2479 O O . GLU B 1 142 ? -6.051 33.375 6.773 1 96.19 142 GLU B O 1
ATOM 2484 N N . THR B 1 143 ? -6.789 32.094 8.461 1 96.5 143 THR B N 1
ATOM 2485 C CA . THR B 1 143 ? -6.219 30.859 7.934 1 96.5 143 THR B CA 1
ATOM 2486 C C . THR B 1 143 ? -6.879 30.484 6.609 1 96.5 143 THR B C 1
ATOM 2488 O O . THR B 1 143 ? -6.195 30.125 5.648 1 96.5 143 THR B O 1
ATOM 2491 N N . ILE B 1 144 ? -8.164 30.594 6.535 1 95.5 144 ILE B N 1
ATOM 2492 C CA . ILE B 1 144 ? -8.93 30.266 5.34 1 95.5 144 ILE B CA 1
ATOM 2493 C C . ILE B 1 144 ? -8.492 31.156 4.184 1 95.5 144 ILE B C 1
ATOM 2495 O O . ILE B 1 144 ? -8.328 30.688 3.055 1 95.5 144 ILE B O 1
ATOM 2499 N N . TYR B 1 145 ? -8.234 32.375 4.484 1 94.62 145 TYR B N 1
ATOM 2500 C CA . TYR B 1 145 ? -7.855 33.375 3.467 1 94.62 145 TYR B CA 1
ATOM 2501 C C . TYR B 1 145 ? -6.492 33.031 2.873 1 94.62 145 TYR B C 1
ATOM 2503 O O . TYR B 1 145 ? -6.242 33.281 1.693 1 94.62 145 TYR B O 1
ATOM 2511 N N . GLN B 1 146 ? -5.734 32.406 3.658 1 96.56 146 GLN B N 1
ATOM 2512 C CA . GLN B 1 146 ? -4.375 32.094 3.23 1 96.56 146 GLN B CA 1
ATOM 2513 C C . GLN B 1 146 ? -4.324 30.797 2.447 1 96.56 146 GLN B C 1
ATOM 2515 O O . GLN B 1 146 ? -3.332 30.516 1.773 1 96.56 146 GLN B O 1
ATOM 2520 N N . HIS B 1 147 ? -5.434 30.016 2.484 1 97.06 147 HIS B N 1
ATOM 2521 C CA . HIS B 1 147 ? -5.449 28.703 1.873 1 97.06 147 HIS B CA 1
ATOM 2522 C C . HIS B 1 147 ? -6.68 28.516 0.994 1 97.06 147 HIS B C 1
ATOM 2524 O O . HIS B 1 147 ? -7.75 28.141 1.486 1 97.06 147 HIS B O 1
ATOM 2530 N N . GLU B 1 148 ? -6.473 28.562 -0.231 1 94.06 148 GLU B N 1
ATOM 2531 C CA . GLU B 1 148 ? -7.574 28.547 -1.185 1 94.06 148 GLU B CA 1
ATOM 2532 C C . GLU B 1 148 ? -8.273 27.188 -1.192 1 94.06 148 GLU B C 1
ATOM 2534 O O . GLU B 1 148 ? -9.453 27.094 -1.549 1 94.06 148 GLU B O 1
ATOM 2539 N N . THR B 1 149 ? -7.637 26.203 -0.726 1 96.19 149 THR B N 1
ATOM 2540 C CA . THR B 1 149 ? -8.172 24.844 -0.779 1 96.19 149 THR B CA 1
ATOM 2541 C C . THR B 1 149 ? -9.133 24.594 0.381 1 96.19 149 THR B C 1
ATOM 2543 O O . THR B 1 149 ? -9.812 23.562 0.422 1 96.19 149 THR B O 1
ATOM 2546 N N . PHE B 1 150 ? -9.203 25.5 1.293 1 97.69 150 PHE B N 1
ATOM 2547 C CA . PHE B 1 150 ? -10.055 25.312 2.461 1 97.69 150 PHE B CA 1
ATOM 2548 C C . PHE B 1 150 ? -11.477 25.797 2.176 1 97.69 150 PHE B C 1
ATOM 2550 O O . PHE B 1 150 ? -12.055 26.547 2.961 1 97.69 150 PHE B O 1
ATOM 2557 N N . THR B 1 151 ? -12.086 25.266 1.172 1 96.88 151 THR B N 1
ATOM 2558 C CA . THR B 1 151 ? -13.367 25.719 0.644 1 96.88 151 THR B CA 1
ATOM 2559 C C . THR B 1 151 ? -14.5 25.344 1.594 1 96.88 151 THR B C 1
ATOM 2561 O O . THR B 1 151 ? -15.422 26.141 1.806 1 96.88 151 THR B O 1
ATOM 2564 N N . ASP B 1 152 ? -14.469 24.188 2.174 1 96.75 152 ASP B N 1
ATOM 2565 C CA . ASP B 1 152 ? -15.531 23.766 3.078 1 96.75 152 ASP B CA 1
ATOM 2566 C C . ASP B 1 152 ? -15.586 24.656 4.316 1 96.75 152 ASP B C 1
ATOM 2568 O O . ASP B 1 152 ? -16.672 25 4.789 1 96.75 152 ASP B O 1
ATOM 2572 N N . LEU B 1 153 ? -14.453 24.969 4.785 1 95.94 153 LEU B N 1
ATOM 2573 C CA . LEU B 1 153 ? -14.391 25.875 5.934 1 95.94 153 LEU B CA 1
ATOM 2574 C C . LEU B 1 153 ? -14.875 27.266 5.555 1 95.94 153 LEU B C 1
ATOM 2576 O O . LEU B 1 153 ? -15.555 27.938 6.348 1 95.94 153 LEU B O 1
ATOM 2580 N N . TRP B 1 154 ? -14.445 27.656 4.367 1 95.12 154 TRP B N 1
ATOM 2581 C CA . TRP B 1 154 ? -14.898 28.938 3.85 1 95.12 154 TRP B CA 1
ATOM 2582 C C . TRP B 1 154 ? -16.422 29 3.818 1 95.12 154 TRP B C 1
ATOM 2584 O O . TRP B 1 154 ? -17.031 29.938 4.332 1 95.12 154 TRP B O 1
ATOM 2594 N N . ASP B 1 155 ? -17.047 27.969 3.32 1 95.56 155 ASP B N 1
ATOM 2595 C CA . ASP B 1 155 ? -18.5 27.906 3.201 1 95.56 155 ASP B CA 1
ATOM 2596 C C . ASP B 1 155 ? -19.156 27.875 4.578 1 95.56 155 ASP B C 1
ATOM 2598 O O . ASP B 1 155 ? -20.25 28.438 4.766 1 95.56 155 ASP B O 1
ATOM 2602 N N . PHE B 1 156 ? -18.531 27.297 5.422 1 93.94 156 PHE B N 1
ATOM 2603 C CA . PHE B 1 156 ? -19.078 27.125 6.762 1 93.94 156 PHE B CA 1
ATOM 2604 C C . PHE B 1 156 ? -18.984 28.422 7.555 1 93.94 156 PHE B C 1
ATOM 2606 O O . PHE B 1 156 ? -19.906 28.766 8.297 1 93.94 156 PHE B O 1
ATOM 2613 N N . CYS B 1 157 ? -17.891 29.125 7.477 1 89.81 157 CYS B N 1
ATOM 2614 C CA . CYS B 1 157 ? -17.609 30.281 8.328 1 89.81 157 CYS B CA 1
ATOM 2615 C C . CYS B 1 157 ? -18.172 31.562 7.715 1 89.81 157 CYS B C 1
ATOM 2617 O O . CYS B 1 157 ? -18.344 32.562 8.406 1 89.81 157 CYS B O 1
ATOM 2619 N N . LEU B 1 158 ? -18.25 31.578 6.43 1 83 158 LEU B N 1
ATOM 2620 C CA . LEU B 1 158 ? -18.734 32.781 5.754 1 83 158 LEU B CA 1
ATOM 2621 C C . LEU B 1 158 ? -20.094 32.562 5.129 1 83 158 LEU B C 1
ATOM 2623 O O . LEU B 1 158 ? -20.953 33.438 5.148 1 83 158 LEU B O 1
#

InterPro domains:
  IPR000210 BTB/POZ domain [PF00651] (14-128)
  IPR000210 BTB/POZ domain [PS50097] (23-96)
  IPR000210 BTB/POZ domain [SM00225] (23-129)
  IPR011333 SKP1/BTB/POZ domain superfamily [G3DSA:3.30.710.10] (2-158)
  IPR011333 SKP1/BTB/POZ domain superfamily [SSF54695] (4-127)
  IPR051481 BTB/POZ domain-containing protein and Galectin-3-binding [PTHR24410] (7-130)

Nearest PDB structures (foldseek):
  2vkp-assembly1_B-2  TM=8.963E-01  e=1.953E-07  Homo sapiens
  9ety-assembly1_A  TM=7.959E-01  e=1.212E-07  Homo sapiens
  9ety-assembly1_B  TM=7.751E-01  e=2.792E-07  Homo sapiens
  4uyi-assembly1_A  TM=8.014E-01  e=4.175E-05  Homo sapiens
  4zou-assembly1_A-2  TM=8.046E-01  e=6.727E-05  Homo sapiens

Foldseek 3Di:
DDPVVLQVQLVVLLVCQVVLPPFQEWEWEADPPQTDIGTDHLVLLLVQFVLSVVLVPDPPFDHDPRHTYHYHHLGGPVLVVQVVSCSRRVDHDPVPDALVVLLSSLVVCVVRHNLVCNVVSLVCCVVPHVVVCVVPVPVLVVSCVVDVSNVSSVVVSD/DDPVVLQVQLVVLLVCQVVLPPFQEWEFEADPPQTDIGTHHLVLLLVQFVLSVVLPPDPPFDHDPRHGYHYHHLGGPVLVVQVVSCSRRVDHDPVPDALVVLLSSLVVCVVRHNLVCNVVSLVCCVVPHVVVCVVPVPVLVVSCVVDVSNVSSVVVSD

Radius of gyration: 23.44 Å; Cα contacts (8 Å, |Δi|>4): 429; chains: 2; bounding box: 44×73×46 Å

Sequence (316 aa):
MSSKFLEELSNDYEKLFETEIGYDVVIYAGEEPNVKEIHAHSNILCIRSKYFRTAFSNEWAEKKDGKFILKKPNISPHLFDIILRFIYCGNIELKNLQGPDVLKLLIAVEELNIQQLISHIQEYLIKHQTVFLHQNPTGILETIYQHETFTDLWDFCLMSSKFLEELSNDYEKLFETEIGYDVVIYAGEEPNVKEIHAHSNILCIRSKYFRTAFSNEWAEKKDGKFILKKPNISPHLFDIILRFIYCGNIELKNLQGPDVLKLLIAVEELNIQQLISHIQEYLIKHQTVFLHQNPTGILETIYQHETFTDLWDFCL

pLDDT: mean 94.84, std 4.36, range [63.41, 98.44]